Protein AF-0000000087188306 (afdb_homodimer)

Solvent-accessible surface area (backbone atoms only — not comparable to full-atom values): 11830 Å² total; per-residue (Å²): 120,70,31,56,38,73,50,72,49,72,50,59,64,57,55,52,34,36,50,54,12,38,49,54,10,38,46,55,30,21,47,50,43,40,54,51,16,48,63,15,36,63,74,83,86,44,62,62,46,69,44,52,42,58,45,66,42,72,92,74,38,31,23,24,34,35,27,63,39,63,51,37,31,59,55,34,66,42,78,81,65,86,63,62,91,75,26,40,48,39,23,57,62,49,39,48,63,75,37,43,67,58,37,52,48,42,22,39,50,32,23,46,55,44,62,106,119,73,30,55,38,72,48,72,50,71,49,59,65,59,54,52,35,37,50,56,12,38,50,53,9,38,46,53,29,21,47,51,44,41,54,51,16,46,61,16,36,62,73,81,87,44,62,60,45,68,44,51,44,58,46,68,42,69,92,76,37,32,25,25,35,36,27,60,40,62,52,36,30,58,55,33,64,41,80,81,64,87,62,63,92,74,26,40,48,38,23,58,60,48,40,50,63,74,37,44,67,58,36,51,49,42,22,41,51,31,23,47,51,46,66,105

pLDDT: mean 95.34, std 6.3, range [51.81, 98.88]

Organism: Streptomyces mobaraensis (NCBI:txid35621)

Structure (mmCIF, N/CA/C/O backbone):
data_AF-0000000087188306-model_v1
#
loop_
_entity.id
_entity.type
_entity.pdbx_description
1 polymer 'Uncharacterized protein'
#
loop_
_atom_site.group_PDB
_atom_site.id
_atom_site.type_symbol
_atom_site.label_atom_id
_atom_site.label_alt_id
_atom_site.label_comp_id
_atom_site.label_asym_id
_atom_site.label_entity_id
_atom_site.label_seq_id
_atom_site.pdbx_PDB_ins_code
_atom_site.Cartn_x
_atom_site.Cartn_y
_atom_site.Cartn_z
_atom_site.occupancy
_atom_site.B_iso_or_equiv
_atom_site.auth_seq_id
_atom_site.auth_comp_id
_atom_site.auth_asym_id
_atom_site.auth_atom_id
_atom_site.pdbx_PDB_model_num
ATOM 1 N N . MET A 1 1 ? 17.312 -33.406 -16.828 1 52.44 1 MET A N 1
ATOM 2 C CA . MET A 1 1 ? 17.031 -32 -16.484 1 52.44 1 MET A CA 1
ATOM 3 C C . MET A 1 1 ? 16 -31.906 -15.375 1 52.44 1 MET A C 1
ATOM 5 O O . MET A 1 1 ? 15.023 -32.656 -15.359 1 52.44 1 MET A O 1
ATOM 9 N N . THR A 1 2 ? 16.375 -31.391 -14.211 1 62.06 2 THR A N 1
ATOM 10 C CA . THR A 1 2 ? 15.453 -31.422 -13.078 1 62.06 2 THR A CA 1
ATOM 11 C C . THR A 1 2 ? 14.141 -30.75 -13.445 1 62.06 2 THR A C 1
ATOM 13 O O . THR A 1 2 ? 14.125 -29.703 -14.117 1 62.06 2 THR A O 1
ATOM 16 N N . GLN A 1 3 ? 13.109 -31.578 -13.75 1 76.75 3 GLN A N 1
ATOM 17 C CA . GLN A 1 3 ? 11.773 -31.062 -14.031 1 76.75 3 GLN A CA 1
ATOM 18 C C . GLN A 1 3 ? 11.117 -30.547 -12.758 1 76.75 3 GLN A C 1
ATOM 20 O O . GLN A 1 3 ? 10.883 -31.297 -11.812 1 76.75 3 GLN A O 1
ATOM 25 N N . ARG A 1 4 ? 11.141 -29.188 -12.5 1 83.38 4 ARG A N 1
ATOM 26 C CA . ARG A 1 4 ? 10.578 -28.562 -11.312 1 83.38 4 ARG A CA 1
ATOM 27 C C . ARG A 1 4 ? 9.148 -28.094 -11.57 1 83.38 4 ARG A C 1
ATOM 29 O O . ARG A 1 4 ? 8.797 -27.734 -12.695 1 83.38 4 ARG A O 1
ATOM 36 N N . THR A 1 5 ? 8.344 -28.25 -10.602 1 93.19 5 THR A N 1
ATOM 37 C CA . THR A 1 5 ? 7.039 -27.594 -10.531 1 93.19 5 THR A CA 1
ATOM 38 C C . THR A 1 5 ? 7.086 -26.391 -9.594 1 93.19 5 THR A C 1
ATOM 40 O O . THR A 1 5 ? 7.633 -26.484 -8.492 1 93.19 5 THR A O 1
ATOM 43 N N . GLN A 1 6 ? 6.668 -25.266 -10.156 1 94.62 6 GLN A N 1
ATOM 44 C CA . GLN A 1 6 ? 6.742 -24.047 -9.352 1 94.62 6 GLN A CA 1
ATOM 45 C C . GLN A 1 6 ? 5.551 -23.125 -9.625 1 94.62 6 GLN A C 1
ATOM 47 O O . GLN A 1 6 ? 4.988 -23.141 -10.719 1 94.62 6 GLN A O 1
ATOM 52 N N . LEU A 1 7 ? 5.137 -22.391 -8.609 1 95.19 7 LEU A N 1
ATOM 53 C CA . LEU A 1 7 ? 4.141 -21.328 -8.664 1 95.19 7 LEU A CA 1
ATOM 54 C C . LEU A 1 7 ? 4.637 -20.078 -7.941 1 95.19 7 LEU A C 1
ATOM 56 O O . LEU A 1 7 ? 5.234 -20.172 -6.867 1 95.19 7 LEU A O 1
ATOM 60 N N . THR A 1 8 ? 4.414 -19.016 -8.656 1 95.5 8 THR A N 1
ATOM 61 C CA . THR A 1 8 ? 4.773 -17.734 -8.062 1 95.5 8 THR A CA 1
ATOM 62 C C . THR A 1 8 ? 3.584 -16.781 -8.07 1 95.5 8 THR A C 1
ATOM 64 O O . THR A 1 8 ? 2.674 -16.922 -8.883 1 95.5 8 THR A O 1
ATOM 67 N N . TRP A 1 9 ? 3.555 -15.953 -7.152 1 93.62 9 TRP A N 1
ATOM 68 C CA . TRP A 1 9 ? 2.58 -14.867 -7.152 1 93.62 9 TRP A CA 1
ATOM 69 C C . TRP A 1 9 ? 3.25 -13.531 -6.844 1 93.62 9 TRP A C 1
ATOM 71 O O . TRP A 1 9 ? 4.25 -13.484 -6.125 1 93.62 9 TRP A O 1
ATOM 81 N N . ASN A 1 10 ? 2.729 -12.547 -7.469 1 94.19 10 ASN A N 1
ATOM 82 C CA . ASN A 1 10 ? 3.195 -11.164 -7.371 1 94.19 10 ASN A CA 1
ATOM 83 C C . ASN A 1 10 ? 2.354 -10.352 -6.395 1 94.19 10 ASN A C 1
ATOM 85 O O . ASN A 1 10 ? 1.123 -10.367 -6.469 1 94.19 10 ASN A O 1
ATOM 89 N N . GLY A 1 11 ? 3.08 -9.672 -5.453 1 94 11 GLY A N 1
ATOM 90 C CA . GLY A 1 11 ? 2.414 -8.906 -4.406 1 94 11 GLY A CA 1
ATOM 91 C C . GLY A 1 11 ? 2.174 -7.461 -4.785 1 94 11 GLY A C 1
ATOM 92 O O . GLY A 1 11 ? 1.742 -6.66 -3.953 1 94 11 GLY A O 1
ATOM 93 N N . ASP A 1 12 ? 2.416 -7.102 -6.031 1 95.12 12 ASP A N 1
ATOM 94 C CA . ASP A 1 12 ? 2.318 -5.707 -6.445 1 95.12 12 ASP A CA 1
ATOM 95 C C . ASP A 1 12 ? 0.884 -5.199 -6.332 1 95.12 12 ASP A C 1
ATOM 97 O O . ASP A 1 12 ? 0.658 -4.004 -6.117 1 95.12 12 ASP A O 1
ATOM 101 N N . ALA A 1 13 ? -0.084 -6.055 -6.43 1 93.25 13 ALA A N 1
ATOM 102 C CA . ALA A 1 13 ? -1.482 -5.652 -6.316 1 93.25 13 ALA A CA 1
ATOM 103 C C . ALA A 1 13 ? -1.773 -5.066 -4.938 1 93.25 13 ALA A C 1
ATOM 105 O O . ALA A 1 13 ? -2.539 -4.109 -4.812 1 93.25 13 ALA A O 1
ATOM 106 N N . VAL A 1 14 ? -1.157 -5.602 -3.965 1 94.12 14 VAL A N 1
ATOM 107 C CA . VAL A 1 14 ? -1.363 -5.117 -2.604 1 94.12 14 VAL A CA 1
ATOM 108 C C . VAL A 1 14 ? -0.771 -3.719 -2.455 1 94.12 14 VAL A C 1
ATOM 110 O O . VAL A 1 14 ? -1.395 -2.834 -1.866 1 94.12 14 VAL A O 1
ATOM 113 N N . LEU A 1 15 ? 0.422 -3.572 -3.057 1 95.06 15 LEU A N 1
ATOM 114 C CA . LEU A 1 15 ? 1.055 -2.26 -2.973 1 95.06 15 LEU A CA 1
ATOM 115 C C . LEU A 1 15 ? 0.236 -1.213 -3.721 1 95.06 15 LEU A C 1
ATOM 117 O O . LEU A 1 15 ? 0.142 -0.063 -3.283 1 95.06 15 LEU A O 1
ATOM 121 N N . HIS A 1 16 ? -0.344 -1.625 -4.801 1 95.75 16 HIS A N 1
ATOM 122 C CA . HIS A 1 16 ? -1.191 -0.71 -5.559 1 95.75 16 HIS A CA 1
ATOM 123 C C . HIS A 1 16 ? -2.396 -0.268 -4.734 1 95.75 16 HIS A C 1
ATOM 125 O O . HIS A 1 16 ? -2.693 0.927 -4.656 1 95.75 16 HIS A O 1
ATOM 131 N N . SER A 1 17 ? -3.033 -1.175 -4.094 1 95.75 17 SER A N 1
ATOM 132 C CA . SER A 1 17 ? -4.195 -0.877 -3.262 1 95.75 17 SER A CA 1
ATOM 133 C C . SER A 1 17 ? -3.818 0.027 -2.092 1 95.75 17 SER A C 1
ATOM 135 O O . SER A 1 17 ? -4.535 0.983 -1.784 1 95.75 17 SER A O 1
ATOM 137 N N . THR A 1 18 ? -2.703 -0.274 -1.526 1 97.06 18 THR A N 1
ATOM 138 C CA . THR A 1 18 ? -2.299 0.523 -0.374 1 97.06 18 THR A CA 1
ATOM 139 C C . THR A 1 18 ? -1.941 1.945 -0.799 1 97.06 18 THR A C 1
ATOM 141 O O . THR A 1 18 ? -2.191 2.9 -0.061 1 97.06 18 THR A O 1
ATOM 144 N N . ARG A 1 19 ? -1.369 2.068 -1.997 1 97.62 19 ARG A N 1
ATOM 145 C CA . ARG A 1 19 ? -1.058 3.402 -2.502 1 97.62 19 ARG A CA 1
ATOM 146 C C . ARG A 1 19 ? -2.328 4.219 -2.711 1 97.62 19 ARG A C 1
ATOM 148 O O . ARG A 1 19 ? -2.377 5.398 -2.357 1 97.62 19 ARG A O 1
ATOM 155 N N . GLU A 1 20 ? -3.363 3.594 -3.223 1 97.75 20 GLU A N 1
ATOM 156 C CA . GLU A 1 20 ? -4.648 4.27 -3.385 1 97.75 20 GLU A CA 1
ATOM 157 C C . GLU A 1 20 ? -5.215 4.707 -2.037 1 97.75 20 GLU A C 1
ATOM 159 O O . GLU A 1 20 ? -5.734 5.816 -1.90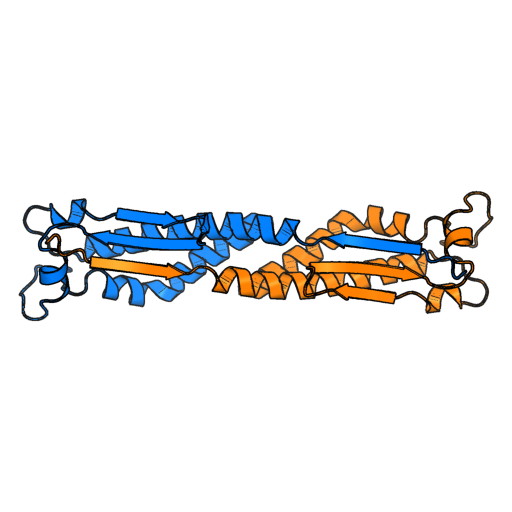9 1 97.75 20 GLU A O 1
ATOM 164 N N . GLY A 1 21 ? -5.082 3.869 -1.082 1 98.12 21 GLY A N 1
ATOM 165 C CA . GLY A 1 21 ? -5.504 4.215 0.266 1 98.12 21 GLY A CA 1
ATOM 166 C C . GLY A 1 21 ? -4.711 5.363 0.864 1 98.12 21 GLY A C 1
ATOM 167 O O . GLY A 1 21 ? -5.277 6.246 1.511 1 98.12 21 GLY A O 1
ATOM 168 N N . ALA A 1 22 ? -3.41 5.312 0.622 1 98.5 22 ALA A N 1
ATOM 169 C CA . ALA A 1 22 ? -2.539 6.363 1.14 1 98.5 22 ALA A CA 1
ATOM 170 C C . ALA A 1 22 ? -2.896 7.719 0.534 1 98.5 22 ALA A C 1
ATOM 172 O O . ALA A 1 22 ? -2.936 8.727 1.239 1 98.5 22 ALA A O 1
ATOM 173 N N . VAL A 1 23 ? -3.184 7.707 -0.755 1 98.69 23 VAL A N 1
ATOM 174 C CA . VAL A 1 23 ? -3.549 8.945 -1.433 1 98.69 23 VAL A CA 1
ATOM 175 C C . VAL A 1 23 ? -4.84 9.5 -0.837 1 98.69 23 VAL A C 1
ATOM 177 O O . VAL A 1 23 ? -4.934 10.695 -0.544 1 98.69 23 VAL A O 1
ATOM 180 N N . ARG A 1 24 ? -5.84 8.695 -0.618 1 98.56 24 ARG A N 1
ATOM 181 C CA . ARG A 1 24 ? -7.09 9.117 0.01 1 98.56 24 ARG A CA 1
ATOM 182 C C . ARG A 1 24 ? -6.844 9.641 1.421 1 98.56 24 ARG A C 1
ATOM 184 O O . ARG A 1 24 ? -7.402 10.664 1.814 1 98.56 24 ARG A O 1
ATOM 191 N N . GLY A 1 25 ? -6.016 8.922 2.123 1 98.62 25 GLY A N 1
ATOM 192 C CA . GLY A 1 25 ? -5.664 9.344 3.471 1 98.62 25 GLY A CA 1
ATOM 193 C C . GLY A 1 25 ? -4.965 10.688 3.516 1 98.62 25 GLY A C 1
ATOM 194 O O . GLY A 1 25 ? -5.262 11.516 4.375 1 98.62 25 GLY A O 1
ATOM 195 N N . LEU A 1 26 ? -4.078 10.867 2.582 1 98.75 26 LEU A N 1
ATOM 196 C CA . LEU A 1 26 ? -3.363 12.133 2.496 1 98.75 26 LEU A CA 1
ATOM 197 C C . LEU A 1 26 ? -4.328 13.289 2.229 1 98.75 26 LEU A C 1
ATOM 199 O O . LEU A 1 26 ? -4.199 14.359 2.816 1 98.75 26 LEU A O 1
ATOM 203 N N . ARG A 1 27 ? -5.309 13.055 1.436 1 98.75 27 ARG A N 1
ATOM 204 C CA . ARG A 1 27 ? -6.301 14.086 1.139 1 98.75 27 ARG A CA 1
ATOM 205 C C . ARG A 1 27 ? -7.109 14.438 2.383 1 98.75 27 ARG A C 1
ATOM 207 O O . ARG A 1 27 ? -7.262 15.617 2.715 1 98.75 27 ARG A O 1
ATOM 214 N N . LEU A 1 28 ? -7.566 13.453 3.031 1 98.81 28 LEU A N 1
ATOM 215 C CA . LEU A 1 28 ? -8.367 13.672 4.234 1 98.81 28 LEU A CA 1
ATOM 216 C C . LEU A 1 28 ? -7.531 14.328 5.328 1 98.81 28 LEU A C 1
ATOM 218 O O . LEU A 1 28 ? -8.023 15.211 6.043 1 98.81 28 LEU A O 1
ATOM 222 N N . ALA A 1 29 ? -6.328 13.922 5.441 1 98.75 29 ALA A N 1
ATOM 223 C CA . ALA A 1 29 ? -5.43 14.484 6.449 1 98.75 29 ALA A CA 1
ATOM 224 C C . ALA A 1 29 ? -5.129 15.953 6.164 1 98.75 29 ALA A C 1
ATOM 226 O O . ALA A 1 29 ? -5.148 16.781 7.074 1 98.75 29 ALA A O 1
ATOM 227 N N . ALA A 1 30 ? -4.859 16.25 4.906 1 98.75 30 ALA A N 1
ATOM 228 C CA . ALA A 1 30 ? -4.605 17.641 4.535 1 98.75 30 ALA A CA 1
ATOM 229 C C . ALA A 1 30 ? -5.824 18.5 4.812 1 98.75 30 ALA A C 1
ATOM 231 O O . ALA A 1 30 ? -5.691 19.625 5.301 1 98.75 30 ALA A O 1
ATOM 232 N N . GLU A 1 31 ? -7.02 18 4.52 1 98.88 31 GLU A N 1
ATOM 233 C CA . GLU A 1 31 ? -8.25 18.734 4.801 1 98.88 31 GLU A CA 1
ATOM 234 C C . GLU A 1 31 ? -8.438 18.953 6.301 1 98.88 31 GLU A C 1
ATOM 236 O O . GLU A 1 31 ? -8.883 20.016 6.734 1 98.88 31 GLU A O 1
ATOM 241 N N . HIS A 1 32 ? -8.117 17.984 7.082 1 98.88 32 HIS A N 1
ATOM 242 C CA . HIS A 1 32 ? -8.203 18.078 8.539 1 98.88 32 HIS A CA 1
ATOM 243 C C . HIS A 1 32 ? -7.281 19.172 9.07 1 98.88 32 HIS A C 1
ATOM 245 O O . HIS A 1 32 ? -7.711 20.031 9.844 1 98.88 32 HIS A O 1
ATOM 251 N N . VAL A 1 33 ? -6.008 19.172 8.586 1 98.75 33 VAL A N 1
ATOM 252 C CA . VAL A 1 33 ? -5.039 20.172 9.039 1 98.75 33 VAL A CA 1
ATOM 253 C C . VAL A 1 33 ? -5.469 21.562 8.57 1 98.75 33 VAL A C 1
ATOM 255 O O . VAL A 1 33 ? -5.34 22.531 9.312 1 98.75 33 VAL A O 1
ATOM 258 N N . LEU A 1 34 ? -5.98 21.656 7.359 1 98.81 34 LEU A N 1
ATOM 259 C CA . LEU A 1 34 ? -6.477 22.938 6.863 1 98.81 34 LEU A CA 1
ATOM 260 C C . LEU A 1 34 ? -7.582 23.469 7.766 1 98.81 34 LEU A C 1
ATOM 262 O O . LEU A 1 34 ? -7.582 24.656 8.109 1 98.81 34 LEU A O 1
ATOM 266 N N . GLU A 1 35 ? -8.539 22.641 8.148 1 98.69 35 GLU A N 1
ATOM 267 C CA . GLU A 1 35 ? -9.633 23.047 9.016 1 98.69 35 GLU A CA 1
ATOM 268 C C . GLU A 1 35 ? -9.117 23.547 10.367 1 98.69 35 GLU A C 1
ATOM 270 O O . GLU A 1 35 ? -9.555 24.594 10.859 1 98.69 35 GLU A O 1
ATOM 275 N N . ARG A 1 36 ? -8.164 22.828 10.938 1 98.38 36 ARG A N 1
ATOM 276 C CA . ARG A 1 36 ? -7.586 23.25 12.211 1 98.38 36 ARG A CA 1
ATOM 277 C C . ARG A 1 36 ? -6.812 24.547 12.062 1 98.38 36 ARG A C 1
ATOM 279 O O . ARG A 1 36 ? -6.824 25.391 12.961 1 98.38 36 ARG A O 1
ATOM 286 N N . SER A 1 37 ? -6.141 24.672 10.945 1 98.31 37 SER A N 1
ATOM 287 C CA . SER A 1 37 ? -5.379 25.875 10.672 1 98.31 37 SER A CA 1
ATOM 288 C C . SER A 1 37 ? -6.305 27.078 10.5 1 98.31 37 SER A C 1
ATOM 290 O O . SER A 1 37 ? -6.039 28.156 11.039 1 98.31 37 SER A O 1
ATOM 292 N N . ARG A 1 38 ? -7.387 26.922 9.797 1 97.75 38 ARG A N 1
ATOM 293 C CA . ARG A 1 38 ? -8.352 27.984 9.562 1 97.75 38 ARG A CA 1
ATOM 294 C C . ARG A 1 38 ? -8.93 28.5 10.883 1 97.75 38 ARG A C 1
ATOM 296 O O . ARG A 1 38 ? -9.219 29.688 11.016 1 97.75 38 ARG A O 1
ATOM 303 N N . ALA A 1 39 ? -9.023 27.609 11.773 1 96.5 39 ALA A N 1
ATOM 304 C CA . ALA A 1 39 ? -9.57 28 13.07 1 96.5 39 ALA A CA 1
ATOM 305 C C . ALA A 1 39 ? -8.586 28.859 13.852 1 96.5 39 ALA A C 1
ATOM 307 O O . ALA A 1 39 ? -8.969 29.547 14.805 1 96.5 39 ALA A O 1
ATOM 308 N N . ARG A 1 40 ? -7.336 28.844 13.453 1 96.69 40 ARG A N 1
ATOM 309 C CA . ARG A 1 40 ? -6.293 29.531 14.211 1 96.69 40 ARG A CA 1
ATOM 310 C C . ARG A 1 40 ? -5.816 30.781 13.492 1 96.69 40 ARG A C 1
ATOM 312 O O . ARG A 1 40 ? -5.188 31.656 14.094 1 96.69 40 ARG A O 1
ATOM 319 N N . VAL A 1 41 ? -6.09 30.875 12.188 1 95.94 41 VAL A N 1
ATOM 320 C CA . VAL A 1 41 ? -5.602 32 11.383 1 95.94 41 VAL A CA 1
ATOM 321 C C . VAL A 1 41 ? -6.164 33.312 11.93 1 95.94 41 VAL A C 1
ATOM 323 O O . VAL A 1 41 ? -7.359 33.406 12.219 1 95.94 41 VAL A O 1
ATOM 326 N N . PRO A 1 42 ? -5.285 34.281 12.078 1 94 42 PRO A N 1
ATOM 327 C CA . PRO A 1 42 ? -5.809 35.594 12.461 1 94 42 PRO A CA 1
ATOM 328 C C . PRO A 1 42 ? -6.883 36.094 11.492 1 94 42 PRO A C 1
ATOM 330 O O . PRO A 1 42 ? -6.777 35.875 10.281 1 94 42 PRO A O 1
ATOM 333 N N . ILE A 1 43 ? -7.988 36.625 12.18 1 86.88 43 ILE A N 1
ATOM 334 C CA . ILE A 1 43 ? -9.102 37.062 11.344 1 86.88 43 ILE A CA 1
ATOM 335 C C . ILE A 1 43 ? -9.219 38.562 11.375 1 86.88 43 ILE A C 1
ATOM 337 O O . ILE A 1 43 ? -9.234 39.188 12.445 1 86.88 43 ILE A O 1
ATOM 341 N N . GLU A 1 44 ? -9.055 39.188 10.273 1 84.75 44 GLU A N 1
ATOM 342 C CA . GLU A 1 44 ? -9.516 40.562 10.102 1 84.75 44 GLU A CA 1
ATOM 343 C C . GLU A 1 44 ? -10.703 40.625 9.141 1 84.75 44 GLU A C 1
ATOM 345 O O . GLU A 1 44 ? -11.859 40.562 9.57 1 84.75 44 GL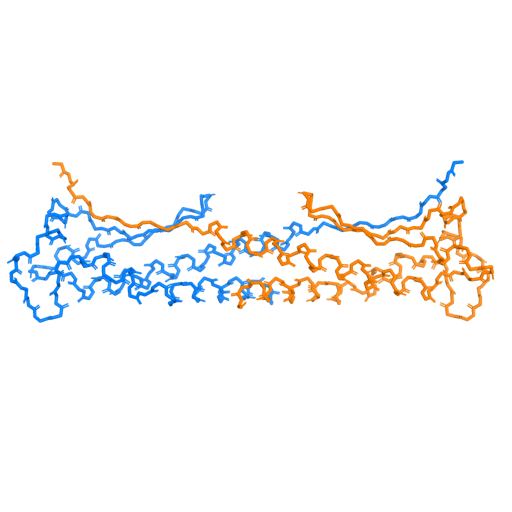U A O 1
ATOM 350 N N . GLU A 1 45 ? -10.453 40.531 7.922 1 89.25 45 GLU A N 1
ATOM 351 C CA . GLU A 1 45 ? -11.516 40.531 6.918 1 89.25 45 GLU A CA 1
ATOM 352 C C . GLU A 1 45 ? -11.797 39.094 6.422 1 89.25 45 GLU A C 1
ATOM 354 O O . GLU A 1 45 ? -12.688 38.906 5.594 1 89.25 45 GLU A O 1
ATOM 359 N N . GLY A 1 46 ? -11.188 38.188 6.855 1 93.5 46 GLY A N 1
ATOM 360 C CA . GLY A 1 46 ? -11.414 36.781 6.496 1 93.5 46 GLY A CA 1
ATOM 361 C C . GLY A 1 46 ? -10.672 36.344 5.246 1 93.5 46 GLY A C 1
ATOM 362 O O . GLY A 1 46 ? -10.727 35.188 4.848 1 93.5 46 GLY A O 1
ATOM 363 N N . THR A 1 47 ? -9.953 37.281 4.609 1 95.12 47 THR A N 1
ATOM 364 C CA . THR A 1 47 ? -9.266 37 3.35 1 95.12 47 THR A CA 1
ATOM 365 C C . THR A 1 47 ? -8.219 35.906 3.523 1 95.12 47 THR A C 1
ATOM 367 O O . THR A 1 47 ? -8.148 35 2.721 1 95.12 47 THR A O 1
ATOM 370 N N . LEU A 1 48 ? -7.352 36 4.539 1 95.69 48 LEU A N 1
ATOM 371 C CA . LEU A 1 48 ? -6.328 35 4.797 1 95.69 48 LEU A CA 1
ATOM 372 C C . LEU A 1 48 ? -6.957 33.625 5.059 1 95.69 48 LEU A C 1
ATOM 374 O O . LEU A 1 48 ? -6.52 32.625 4.5 1 95.69 48 LEU A O 1
ATOM 378 N N . GLU A 1 49 ? -8.008 33.562 5.863 1 96.44 49 GLU A N 1
ATOM 379 C CA . GLU A 1 49 ? -8.711 32.312 6.16 1 96.44 49 GLU A CA 1
ATOM 380 C C . GLU A 1 49 ? -9.211 31.656 4.887 1 96.44 49 GLU A C 1
ATOM 382 O O . GLU A 1 49 ? -9.047 30.438 4.703 1 96.44 49 GLU A O 1
ATOM 387 N N . ARG A 1 50 ? -9.812 32.438 4.043 1 97.06 50 ARG A N 1
ATOM 388 C CA . ARG A 1 50 ? -10.414 31.906 2.814 1 97.06 50 ARG A CA 1
ATOM 389 C C . ARG A 1 50 ? -9.344 31.484 1.817 1 97.06 50 ARG A C 1
ATOM 391 O O . ARG A 1 50 ? -9.633 30.734 0.876 1 97.06 50 ARG A O 1
ATOM 398 N N . SER A 1 51 ? -8.094 31.938 1.94 1 97.12 51 SER A N 1
ATOM 399 C CA . SER A 1 51 ? -7.023 31.656 0.985 1 97.12 51 SER A CA 1
ATOM 400 C C . SER A 1 51 ? -6.438 30.266 1.201 1 97.12 51 SER A C 1
ATOM 402 O O . SER A 1 51 ? -5.664 29.766 0.373 1 97.12 51 SER A O 1
ATOM 404 N N . GLY A 1 52 ? -6.789 29.609 2.342 1 98.19 52 GLY A N 1
ATOM 405 C CA . GLY A 1 52 ? -6.242 28.297 2.645 1 98.19 52 GLY A CA 1
ATOM 406 C C . GLY A 1 52 ? -6.602 27.25 1.607 1 98.19 52 GLY A C 1
ATOM 407 O O . GLY A 1 52 ? -7.738 27.203 1.132 1 98.19 52 GLY A O 1
ATOM 408 N N . VAL A 1 53 ? -5.59 26.359 1.282 1 98.62 53 VAL A N 1
ATOM 409 C CA . VAL A 1 53 ? -5.801 25.297 0.301 1 98.62 53 VAL A CA 1
ATOM 410 C C . VAL A 1 53 ? -5.117 24.016 0.77 1 98.62 53 VAL A C 1
ATOM 412 O O . VAL A 1 53 ? -3.969 24.031 1.214 1 98.62 53 VAL A O 1
ATOM 415 N N . ALA A 1 54 ? -5.875 22.969 0.776 1 98.75 54 ALA A N 1
ATOM 416 C CA . ALA A 1 54 ? -5.305 21.625 0.868 1 98.75 54 ALA A CA 1
ATOM 417 C C . ALA A 1 54 ? -5.047 21.047 -0.519 1 98.75 54 ALA A C 1
ATOM 419 O O . ALA A 1 54 ? -5.863 21.203 -1.43 1 98.75 54 ALA A O 1
ATOM 420 N N . SER A 1 55 ? -3.859 20.359 -0.665 1 98.56 55 SER A N 1
ATOM 421 C CA . SER A 1 55 ? -3.527 19.766 -1.955 1 98.56 55 SER A CA 1
ATOM 422 C C . SER A 1 55 ? -2.834 18.422 -1.78 1 98.56 55 SER A C 1
ATOM 424 O O . SER A 1 55 ? -2.271 18.141 -0.721 1 98.56 55 SER A O 1
ATOM 426 N N . VAL A 1 56 ? -2.93 17.609 -2.836 1 98.62 56 VAL A N 1
ATOM 427 C CA . VAL A 1 56 ? -2.236 16.328 -2.891 1 98.62 56 VAL A CA 1
ATOM 428 C C . VAL A 1 56 ? -1.577 16.141 -4.258 1 98.62 56 VAL A C 1
ATOM 430 O O . VAL A 1 56 ? -2.195 16.422 -5.289 1 98.62 56 VAL A O 1
ATOM 433 N N . ASP A 1 57 ? -0.358 15.867 -4.246 1 98.56 57 ASP A N 1
ATOM 434 C CA . ASP A 1 57 ? 0.349 15.344 -5.41 1 98.56 57 ASP A CA 1
ATOM 435 C C . ASP A 1 57 ? 0.423 13.82 -5.375 1 98.56 57 ASP A C 1
ATOM 437 O O . ASP A 1 57 ? 1.291 13.25 -4.707 1 98.56 57 ASP A O 1
ATOM 441 N N . GLU A 1 58 ? -0.429 13.164 -6.121 1 97.88 58 GLU A N 1
ATOM 442 C CA . GLU A 1 58 ? -0.564 11.711 -6.062 1 97.88 58 GLU A CA 1
ATOM 443 C C . GLU A 1 58 ? 0.709 11.023 -6.543 1 97.88 58 GLU A C 1
ATOM 445 O O . GLU A 1 58 ? 1.131 10.016 -5.965 1 97.88 58 GLU A O 1
ATOM 450 N N . ALA A 1 59 ? 1.305 11.57 -7.621 1 97 59 ALA A N 1
ATOM 451 C CA . ALA A 1 59 ? 2.504 10.961 -8.188 1 97 59 ALA A CA 1
ATOM 452 C C . ALA A 1 59 ? 3.652 10.969 -7.18 1 97 59 ALA A C 1
ATOM 454 O O . ALA A 1 59 ? 4.367 9.977 -7.027 1 97 59 ALA A O 1
ATOM 455 N N . ALA A 1 60 ? 3.736 11.992 -6.43 1 97.38 60 ALA A N 1
ATOM 456 C CA . ALA A 1 60 ? 4.824 12.148 -5.473 1 97.38 60 ALA A CA 1
ATOM 457 C C . ALA A 1 60 ? 4.418 11.656 -4.09 1 97.38 60 ALA A C 1
ATOM 459 O O . ALA A 1 60 ? 5.23 11.641 -3.162 1 97.38 60 ALA A O 1
ATOM 460 N N . LEU A 1 61 ? 3.18 11.32 -3.887 1 97.56 61 LEU A N 1
ATOM 461 C CA . LEU A 1 61 ? 2.623 10.898 -2.607 1 97.56 61 LEU A CA 1
ATOM 462 C C . LEU A 1 61 ? 2.898 11.938 -1.526 1 97.56 61 LEU A C 1
ATOM 464 O O . LEU A 1 61 ? 3.414 11.609 -0.456 1 97.56 61 LEU A O 1
ATOM 468 N N . THR A 1 62 ? 2.576 13.117 -1.81 1 98.31 62 THR A N 1
ATOM 469 C CA . THR A 1 62 ? 2.764 14.25 -0.909 1 98.31 62 THR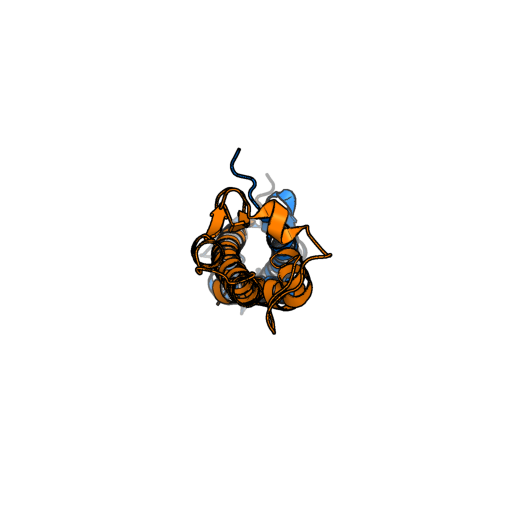 A CA 1
ATOM 470 C C . THR A 1 62 ? 1.479 15.062 -0.79 1 98.31 62 THR A C 1
ATOM 472 O O . THR A 1 62 ? 0.747 15.227 -1.768 1 98.31 62 THR A O 1
ATOM 475 N N . ALA A 1 63 ? 1.219 15.516 0.402 1 98.56 63 ALA A N 1
ATOM 476 C CA . ALA A 1 63 ? 0.123 16.438 0.657 1 98.56 63 ALA A CA 1
ATOM 477 C C . ALA A 1 63 ? 0.633 17.719 1.313 1 98.56 63 ALA A C 1
ATOM 479 O O . ALA A 1 63 ? 1.747 17.766 1.842 1 98.56 63 ALA A O 1
ATOM 480 N N . GLY A 1 64 ? -0.203 18.703 1.188 1 98 64 GLY A N 1
ATOM 481 C CA . GLY A 1 64 ? 0.19 19.953 1.821 1 98 64 GLY A CA 1
ATOM 482 C C . GLY A 1 64 ? -0.979 20.875 2.078 1 98 64 GLY A C 1
ATOM 483 O O . GLY A 1 64 ? -2.084 20.641 1.584 1 98 64 GLY A O 1
ATOM 484 N N . VAL A 1 65 ? -0.755 21.875 2.918 1 98.69 65 VAL A N 1
ATOM 485 C CA . VAL A 1 65 ? -1.637 23 3.193 1 98.69 65 VAL A CA 1
ATOM 486 C C . VAL A 1 65 ? -0.885 24.312 2.965 1 98.69 65 VAL A C 1
ATOM 488 O O . VAL A 1 65 ? 0.281 24.438 3.344 1 98.69 65 VAL A O 1
ATOM 491 N N . SER A 1 66 ? -1.607 25.266 2.305 1 98.38 66 SER A N 1
ATOM 492 C CA . SER A 1 66 ? -0.964 26.562 2.055 1 98.38 66 SER A CA 1
ATOM 493 C C . SER A 1 66 ? -1.946 27.703 2.227 1 98.38 66 SER A C 1
ATOM 495 O O . SER A 1 66 ? -3.16 27.516 2.133 1 98.38 66 SER A O 1
ATOM 497 N N . PHE A 1 67 ? -1.428 28.828 2.578 1 97.69 67 PHE A N 1
ATOM 498 C CA . PHE A 1 67 ? -2.068 30.141 2.543 1 97.69 67 PHE A CA 1
ATOM 499 C C . PHE A 1 67 ? -1.296 31.094 1.643 1 97.69 67 PHE A C 1
ATOM 501 O O . PHE A 1 67 ? -0.093 31.297 1.826 1 97.69 67 PHE A O 1
ATOM 508 N N . ASP A 1 68 ? -2.023 31.703 0.765 1 94.12 68 ASP A N 1
ATOM 509 C CA . ASP A 1 68 ? -1.248 32.312 -0.319 1 94.12 68 ASP A CA 1
ATOM 510 C C . ASP A 1 68 ? -1.535 33.812 -0.443 1 94.12 68 ASP A C 1
ATOM 512 O O . ASP A 1 68 ? -1.354 34.375 -1.513 1 94.12 68 ASP A O 1
ATOM 516 N N . THR A 1 69 ? -1.966 34.469 0.581 1 95.12 69 THR A N 1
ATOM 517 C CA . THR A 1 69 ? -2.033 35.906 0.549 1 95.12 69 THR A CA 1
ATOM 518 C C . THR A 1 69 ? -0.639 36.531 0.661 1 95.12 69 THR A C 1
ATOM 520 O O . THR A 1 69 ? 0.28 35.906 1.185 1 95.12 69 THR A O 1
ATOM 523 N N . PRO A 1 70 ? -0.416 37.781 0.192 1 94.44 70 PRO A N 1
ATOM 524 C CA . PRO A 1 70 ? 0.919 38.375 0.208 1 94.44 70 PRO A CA 1
ATOM 525 C C . PRO A 1 70 ? 1.459 38.594 1.623 1 94.44 70 PRO A C 1
ATOM 527 O O . PRO A 1 70 ? 2.666 38.75 1.808 1 94.44 70 PRO A O 1
ATOM 530 N N . TYR A 1 71 ? 0.602 38.5 2.596 1 93.75 71 TYR A N 1
ATOM 531 C CA . TYR A 1 71 ? 1.072 38.75 3.949 1 93.75 71 TYR A CA 1
ATOM 532 C C . TYR A 1 71 ? 0.993 37.5 4.812 1 93.75 71 TYR A C 1
ATOM 534 O O . TYR A 1 71 ? 1.238 37.562 6.02 1 93.75 71 TYR A O 1
ATOM 542 N N . ALA A 1 72 ? 0.637 36.469 4.23 1 96.56 72 ALA A N 1
ATOM 543 C CA . ALA A 1 72 ? 0.427 35.219 4.969 1 96.56 72 ALA A CA 1
ATOM 544 C C . ALA A 1 72 ? 1.653 34.875 5.809 1 96.56 72 ALA A C 1
ATOM 546 O O . ALA A 1 72 ? 1.534 34.562 6.996 1 96.56 72 ALA A O 1
ATOM 547 N N . ARG A 1 73 ? 2.797 34.844 5.215 1 96.56 73 ARG A N 1
ATOM 548 C CA . ARG A 1 73 ? 4.016 34.469 5.922 1 96.56 73 ARG A CA 1
ATOM 549 C C . ARG A 1 73 ? 4.301 35.438 7.07 1 96.56 73 ARG A C 1
ATOM 551 O O . ARG A 1 73 ? 4.66 35 8.172 1 96.56 73 ARG A O 1
ATOM 558 N N . ARG A 1 74 ? 4.176 36.719 6.805 1 95.25 74 ARG A N 1
ATOM 559 C CA . ARG A 1 74 ? 4.445 37.719 7.844 1 95.25 74 ARG A CA 1
ATOM 560 C C . ARG A 1 74 ? 3.549 37.5 9.055 1 95.25 74 ARG A C 1
ATOM 562 O O . ARG A 1 74 ? 4.027 37.469 10.195 1 95.25 74 ARG A O 1
ATOM 569 N N . VAL A 1 75 ? 2.271 37.312 8.727 1 95.25 75 VAL A N 1
ATOM 570 C CA . VAL A 1 75 ? 1.294 37.125 9.797 1 95.25 75 VAL A CA 1
ATOM 571 C C . VAL A 1 75 ? 1.602 35.812 10.531 1 95.25 75 VAL A C 1
ATOM 573 O O . VAL A 1 75 ? 1.482 35.75 11.758 1 95.25 75 VAL A O 1
ATOM 576 N N . HIS A 1 76 ? 2.076 34.781 9.844 1 97.12 76 HIS A N 1
ATOM 577 C CA . HIS A 1 76 ? 2.408 33.469 10.414 1 97.12 76 HIS A CA 1
ATOM 578 C C . HIS A 1 76 ? 3.625 33.562 11.328 1 97.12 76 HIS A C 1
ATOM 580 O O . HIS A 1 76 ? 3.695 32.875 12.344 1 97.12 76 HIS A O 1
ATOM 586 N N . GLU A 1 77 ? 4.48 34.438 11.07 1 97.06 77 GLU A N 1
ATOM 587 C CA . GLU A 1 77 ? 5.789 34.406 11.719 1 97.06 77 GLU A CA 1
ATOM 588 C C . GLU A 1 77 ? 5.879 35.469 12.82 1 97.06 77 GLU A C 1
ATOM 590 O O . GLU A 1 77 ? 6.793 35.438 13.641 1 97.06 77 GLU A O 1
ATOM 595 N N . ASP A 1 78 ? 4.969 36.469 12.789 1 96.62 78 ASP A N 1
ATOM 596 C CA . ASP A 1 78 ? 5.039 37.531 13.766 1 96.62 78 ASP A CA 1
ATOM 597 C C . ASP A 1 78 ? 4.523 37.094 15.133 1 96.62 78 ASP A C 1
ATOM 599 O O . ASP A 1 78 ? 3.334 37.219 15.422 1 96.62 78 ASP A O 1
ATOM 603 N N . LEU A 1 79 ? 5.371 36.75 16.031 1 97 79 LEU A N 1
ATOM 604 C CA . LEU A 1 79 ? 5.027 36.219 17.344 1 97 79 LEU A CA 1
ATOM 605 C C . LEU A 1 79 ? 4.703 37.344 18.328 1 97 79 LEU A C 1
ATOM 607 O O . LEU A 1 79 ? 4.242 37.062 19.438 1 97 79 LEU A O 1
ATOM 611 N N . THR A 1 80 ? 4.879 38.562 17.922 1 96.75 80 THR A N 1
ATOM 612 C CA . THR A 1 80 ? 4.672 39.688 18.828 1 96.75 80 THR A CA 1
ATOM 613 C C . THR A 1 80 ? 3.293 40.312 18.609 1 96.75 80 THR A C 1
ATOM 615 O O . THR A 1 80 ? 2.867 41.188 19.375 1 96.75 80 THR A O 1
ATOM 618 N N . ALA A 1 81 ? 2.625 39.875 17.625 1 94.44 81 ALA A N 1
ATOM 619 C CA . ALA A 1 81 ? 1.306 40.438 17.312 1 94.44 81 ALA A CA 1
ATOM 620 C C . ALA A 1 81 ? 0.279 40 18.359 1 94.44 81 ALA A C 1
ATOM 622 O O . ALA A 1 81 ? 0.37 38.906 18.938 1 94.44 81 ALA A O 1
ATOM 623 N N . ARG A 1 82 ? -0.603 40.906 18.703 1 93.06 82 ARG A N 1
ATOM 624 C CA . ARG A 1 82 ? -1.76 40.562 19.531 1 93.06 82 ARG A CA 1
ATOM 625 C C . ARG A 1 82 ? -2.891 40 18.672 1 93.06 82 ARG A C 1
ATOM 627 O O . ARG A 1 82 ? -3.191 40.531 17.609 1 93.06 82 ARG A O 1
ATOM 634 N N . HIS A 1 83 ? -3.498 38.906 19.188 1 92.25 83 HIS A N 1
ATOM 635 C CA . HIS A 1 83 ? -4.531 38.219 18.406 1 92.25 83 HIS A CA 1
ATOM 636 C C . HIS A 1 83 ? -5.812 38.062 19.219 1 92.25 83 HIS A C 1
ATOM 638 O O . HIS A 1 83 ? -5.777 38.062 20.453 1 92.25 83 HIS A O 1
ATOM 644 N N . ASP A 1 84 ? -6.883 38.062 18.422 1 91.25 84 ASP A N 1
ATOM 645 C CA . ASP A 1 84 ? -8.156 37.688 19.047 1 91.25 84 ASP A CA 1
ATOM 646 C C . ASP A 1 84 ? -8.094 36.312 19.688 1 91.25 84 ASP A C 1
ATOM 648 O O . ASP A 1 84 ? -7.164 35.531 19.422 1 91.25 84 ASP A O 1
ATOM 652 N N . ALA A 1 85 ? -9.094 36.031 20.484 1 91.31 85 ALA A N 1
ATOM 653 C CA . ALA A 1 85 ? -9.148 34.75 21.156 1 91.31 85 ALA A CA 1
ATOM 654 C C . ALA A 1 85 ? -9.125 33.594 20.156 1 91.31 85 ALA A C 1
ATOM 656 O O . ALA A 1 85 ? -9.844 33.625 19.156 1 91.31 85 ALA A O 1
ATOM 657 N N . GLY A 1 86 ? -8.234 32.562 20.438 1 92.19 86 GLY A N 1
ATOM 658 C CA . GLY A 1 86 ? -8.164 31.375 19.609 1 92.19 86 GLY A CA 1
ATOM 659 C C . GLY A 1 86 ? -7.312 31.562 18.359 1 92.19 86 GLY A C 1
ATOM 660 O O . GLY A 1 86 ? -7 30.594 17.672 1 92.19 86 GLY A O 1
ATOM 661 N N . ARG A 1 87 ? -7.012 32.781 18.031 1 96.31 87 ARG A N 1
ATOM 662 C CA . ARG A 1 87 ? -6.188 33.031 16.859 1 96.31 87 ARG A CA 1
ATOM 663 C C . ARG A 1 87 ? -4.73 33.25 17.25 1 96.31 87 ARG A C 1
ATOM 665 O O . ARG A 1 87 ? -4.449 33.781 18.328 1 96.31 87 ARG A O 1
ATOM 672 N N . THR A 1 88 ? -3.877 32.75 16.359 1 96.5 88 THR A N 1
ATOM 673 C CA . THR A 1 88 ? -2.471 32.781 16.75 1 96.5 88 THR A CA 1
ATOM 674 C C . THR A 1 88 ? -1.572 32.906 15.516 1 96.5 88 THR A C 1
ATOM 676 O O . THR A 1 88 ? -1.984 32.531 14.406 1 96.5 88 THR A O 1
ATOM 679 N N . ALA A 1 89 ? -0.271 33.438 15.812 1 96.81 89 ALA A N 1
ATOM 680 C CA . ALA A 1 89 ? 0.808 33.156 14.875 1 96.81 89 ALA A CA 1
ATOM 681 C C . ALA A 1 89 ? 1.063 31.641 14.789 1 96.81 89 ALA A C 1
ATOM 683 O O . ALA A 1 89 ? 0.506 30.859 15.562 1 96.81 89 ALA A O 1
ATOM 684 N N . LYS A 1 90 ? 1.892 31.219 13.828 1 97.62 90 LYS A N 1
ATOM 685 C CA . LYS A 1 90 ? 2.174 29.797 13.594 1 97.62 90 LYS A CA 1
ATOM 686 C C . LYS A 1 90 ? 0.886 29 13.414 1 97.62 90 LYS A C 1
ATOM 688 O O . LYS A 1 90 ? 0.753 27.891 13.945 1 97.62 90 LYS A O 1
ATOM 693 N N . TYR A 1 91 ? -0.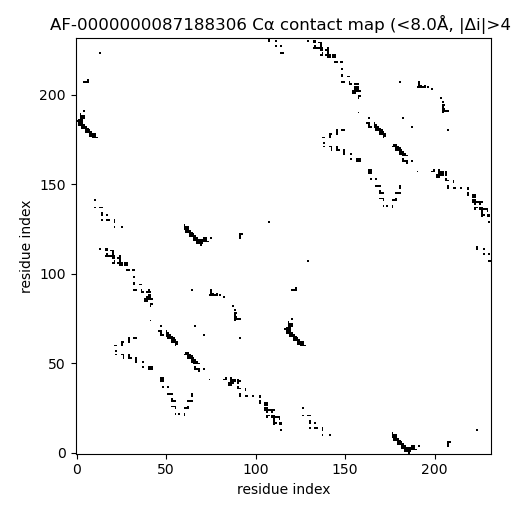037 29.656 12.711 1 98.12 91 TYR A N 1
ATOM 694 C CA . TYR A 1 91 ? -1.376 29.094 12.562 1 98.12 91 TYR A CA 1
ATOM 695 C C . TYR A 1 91 ? -1.354 27.859 11.688 1 98.12 91 TYR A C 1
ATOM 697 O O . TYR A 1 91 ? -2.332 27.109 11.641 1 98.12 91 TYR A O 1
ATOM 705 N N . LEU A 1 92 ? -0.25 27.531 11.008 1 98.19 92 LEU A N 1
ATOM 706 C CA . LEU A 1 92 ? -0.096 26.328 10.203 1 98.19 92 LEU A CA 1
ATOM 707 C C . LEU A 1 92 ? 0.791 25.312 10.906 1 98.19 92 LEU A C 1
ATOM 709 O O . LEU A 1 92 ? 0.397 24.156 11.078 1 98.19 92 LEU A O 1
ATOM 713 N N . GLU A 1 93 ? 1.936 25.719 11.391 1 97.69 93 GLU A N 1
ATOM 714 C CA . GLU A 1 93 ? 2.865 24.828 12.078 1 97.69 93 GLU A CA 1
ATOM 715 C C . GLU A 1 93 ? 2.26 24.281 13.367 1 97.69 93 GLU A C 1
ATOM 717 O O . GLU A 1 93 ? 2.432 23.094 13.688 1 97.69 93 GLU A O 1
ATOM 722 N N . GLY A 1 94 ? 1.623 25.094 14.109 1 97 94 GLY A N 1
ATOM 723 C CA . GLY A 1 94 ? 1.013 24.672 15.359 1 97 94 GLY A CA 1
ATOM 724 C C . GLY A 1 94 ? 0.083 23.484 15.195 1 97 94 GLY A C 1
ATOM 725 O O . GLY A 1 94 ? 0.357 22.391 15.711 1 97 94 GLY A O 1
ATOM 726 N N . PRO A 1 95 ? -0.98 23.75 14.359 1 97.38 95 PRO A N 1
ATOM 727 C CA . PRO A 1 95 ? -1.917 22.641 14.141 1 97.38 95 PRO A CA 1
ATOM 728 C C . PRO A 1 95 ? -1.251 21.422 13.516 1 97.38 95 PRO A C 1
ATOM 730 O O . PRO A 1 95 ? -1.656 20.281 13.781 1 97.38 95 PRO A O 1
ATOM 733 N N . THR A 1 96 ? -0.287 21.594 12.656 1 97 96 THR A N 1
ATOM 734 C CA . THR A 1 96 ? 0.407 20.469 12.047 1 97 96 THR A CA 1
ATOM 735 C C . THR A 1 96 ? 1.081 19.609 13.109 1 97 96 THR A C 1
ATOM 737 O O . THR A 1 96 ? 1.002 18.375 13.055 1 97 96 THR A O 1
ATOM 740 N N . VAL A 1 97 ? 1.728 20.219 14.055 1 97.31 97 VAL A N 1
ATOM 741 C CA . VAL A 1 97 ? 2.402 19.5 15.133 1 97.31 97 VAL A CA 1
ATOM 742 C C . VAL A 1 97 ? 1.369 18.875 16.062 1 97.31 97 VAL A C 1
ATOM 744 O O . VAL A 1 97 ? 1.479 17.703 16.422 1 97.31 97 VAL A O 1
ATOM 747 N N . GLU A 1 98 ? 0.352 19.562 16.422 1 97.88 98 GLU A N 1
ATOM 748 C CA . GLU A 1 98 ? -0.673 19.125 17.375 1 97.88 98 GLU A CA 1
ATOM 749 C C . GLU A 1 98 ? -1.468 17.953 16.812 1 97.88 98 GLU A C 1
ATOM 751 O O . GLU A 1 98 ? -1.901 17.078 17.562 1 97.88 98 GLU A O 1
ATOM 756 N N . GLU A 1 99 ? -1.596 17.953 15.492 1 98 99 GLU A N 1
ATOM 757 C CA . GLU A 1 99 ? -2.467 16.969 14.867 1 98 99 GLU A CA 1
ATOM 758 C C . GLU A 1 99 ? -1.656 15.828 14.258 1 98 99 GLU A C 1
ATOM 760 O O . GLU A 1 99 ? -2.195 15 13.523 1 98 99 GLU A O 1
ATOM 765 N N . ALA A 1 100 ? -0.427 15.711 14.531 1 97.19 100 ALA A N 1
ATOM 766 C CA . ALA A 1 100 ? 0.452 14.742 13.891 1 97.19 100 ALA A CA 1
ATOM 767 C C . ALA A 1 100 ? -0.073 13.32 14.07 1 97.19 100 ALA A C 1
ATOM 769 O O . ALA A 1 100 ? -0.118 12.539 13.117 1 97.19 100 ALA A O 1
ATOM 770 N N . ALA A 1 101 ? -0.501 12.938 15.281 1 97.31 101 ALA A N 1
ATOM 771 C CA . ALA A 1 101 ? -1.009 11.594 15.547 1 97.31 101 ALA A CA 1
ATOM 772 C C . ALA A 1 101 ? -2.32 11.344 14.812 1 97.31 101 ALA A C 1
ATOM 774 O O . ALA A 1 101 ? -2.537 10.258 14.273 1 97.31 101 ALA A O 1
ATOM 775 N N . THR A 1 102 ? -3.178 12.336 14.828 1 98.31 102 THR A N 1
ATOM 776 C CA . THR A 1 102 ? -4.449 12.227 14.117 1 98.31 102 THR A CA 1
ATOM 777 C C . THR A 1 102 ? -4.223 12.047 12.617 1 98.31 102 THR A C 1
ATOM 779 O O . THR A 1 102 ? -4.875 11.219 11.984 1 98.31 102 THR A O 1
ATOM 782 N N . VAL A 1 103 ? -3.27 12.828 12.039 1 97.75 103 VAL A N 1
ATOM 783 C CA . VAL A 1 103 ? -2.922 12.742 10.625 1 97.75 103 VAL A CA 1
ATOM 784 C C . VAL A 1 103 ? -2.445 11.328 10.297 1 97.75 103 VAL A C 1
ATOM 786 O O . VAL A 1 103 ? -2.924 10.719 9.336 1 97.75 103 VAL A O 1
ATOM 789 N N . ALA A 1 104 ? -1.58 10.805 11.102 1 96.56 104 ALA A N 1
ATOM 790 C CA . ALA A 1 104 ? -1.073 9.445 10.898 1 96.56 104 ALA A CA 1
ATOM 791 C C . ALA A 1 104 ? -2.205 8.422 10.945 1 96.56 104 ALA A C 1
ATOM 793 O O . ALA A 1 104 ? -2.258 7.508 10.117 1 96.56 104 ALA A O 1
ATOM 794 N N . GLU A 1 105 ? -3.084 8.602 11.867 1 97.75 105 GLU A N 1
ATOM 795 C CA . GLU A 1 105 ? -4.199 7.672 12.031 1 97.75 105 GLU A CA 1
ATOM 796 C C . GLU A 1 105 ? -5.152 7.742 10.844 1 97.75 105 GLU A C 1
ATOM 798 O O . GLU A 1 105 ? -5.676 6.719 10.398 1 97.75 105 GLU A O 1
ATOM 803 N N . ILE A 1 106 ? -5.391 8.906 10.367 1 98.38 106 ILE A N 1
ATOM 804 C CA . ILE A 1 106 ? -6.27 9.078 9.211 1 98.38 106 ILE A CA 1
ATOM 805 C C . ILE A 1 106 ? -5.703 8.32 8.016 1 98.38 106 ILE A C 1
ATOM 807 O O . ILE A 1 106 ? -6.422 7.57 7.348 1 98.38 106 ILE A O 1
ATOM 811 N N . ILE A 1 107 ? -4.426 8.492 7.77 1 98 107 ILE A N 1
ATOM 812 C CA . ILE A 1 107 ? -3.785 7.859 6.625 1 98 107 ILE A CA 1
ATOM 813 C C . ILE A 1 107 ? -3.803 6.344 6.801 1 98 107 ILE A C 1
ATOM 815 O O . ILE A 1 107 ? -4.199 5.613 5.891 1 98 107 ILE A O 1
ATOM 819 N N . ALA A 1 108 ? -3.412 5.902 8 1 97.25 108 ALA A N 1
ATOM 820 C CA . ALA A 1 108 ? -3.395 4.469 8.281 1 97.25 108 ALA A CA 1
ATOM 821 C C . ALA A 1 108 ? -4.777 3.855 8.086 1 97.25 108 ALA A C 1
ATOM 823 O O . ALA A 1 108 ? -4.902 2.764 7.523 1 97.25 108 ALA A O 1
ATOM 824 N N . ALA A 1 109 ? -5.797 4.516 8.555 1 97.75 109 ALA A N 1
ATOM 825 C CA . ALA A 1 109 ? -7.164 4.008 8.445 1 97.75 109 ALA A CA 1
ATOM 826 C C . ALA A 1 109 ? -7.578 3.844 6.988 1 97.75 109 ALA A C 1
ATOM 828 O O . ALA A 1 109 ? -8.219 2.855 6.625 1 97.75 109 ALA A O 1
ATOM 829 N N . GLN A 1 110 ? -7.219 4.805 6.199 1 98.31 110 GLN A N 1
ATOM 830 C CA . GLN A 1 110 ? -7.59 4.73 4.789 1 98.31 110 GLN A CA 1
ATOM 831 C C . GLN A 1 110 ? -6.824 3.615 4.078 1 98.31 110 GLN A C 1
ATOM 833 O O . GLN A 1 110 ? -7.371 2.941 3.203 1 98.31 110 GLN A O 1
ATOM 838 N N . VAL A 1 111 ? -5.594 3.391 4.434 1 97.75 111 VAL A N 1
ATOM 839 C CA . VAL A 1 111 ? -4.824 2.287 3.869 1 97.75 111 VAL A CA 1
ATOM 840 C C . VAL A 1 111 ? -5.441 0.956 4.293 1 97.75 111 VAL A C 1
ATOM 842 O O . VAL A 1 111 ? -5.617 0.055 3.469 1 97.75 111 VAL A O 1
ATOM 845 N N . ARG A 1 112 ? -5.785 0.832 5.582 1 96.44 112 ARG A N 1
ATOM 846 C CA . ARG A 1 112 ? -6.438 -0.384 6.059 1 96.44 112 ARG A CA 1
ATOM 847 C C . ARG A 1 112 ? -7.727 -0.653 5.285 1 96.44 112 ARG A C 1
ATOM 849 O O . ARG A 1 112 ? -8 -1.792 4.902 1 96.44 112 ARG A O 1
ATOM 856 N N . ARG A 1 113 ? -8.438 0.387 5.02 1 96.56 113 ARG A N 1
ATOM 857 C CA . ARG A 1 113 ? -9.711 0.259 4.309 1 96.56 113 ARG A CA 1
ATOM 858 C C . ARG A 1 113 ? -9.492 -0.239 2.883 1 96.56 113 ARG A C 1
ATOM 860 O O . ARG A 1 113 ? -10.328 -0.959 2.336 1 96.56 113 ARG A O 1
ATOM 867 N N . SER A 1 114 ? -8.422 0.095 2.324 1 96.44 114 SER A N 1
ATOM 868 C CA . SER A 1 114 ? -8.141 -0.287 0.943 1 96.44 114 SER A CA 1
ATOM 869 C C . SER A 1 114 ? -7.852 -1.78 0.831 1 96.44 114 SER A C 1
ATOM 871 O O . SER A 1 114 ? -7.871 -2.342 -0.267 1 96.44 114 SER A O 1
ATOM 873 N N . LEU A 1 115 ? -7.492 -2.412 1.927 1 93.81 115 LEU A N 1
ATOM 874 C CA . LEU A 1 115 ? -7.141 -3.826 1.96 1 93.81 115 LEU A CA 1
ATOM 875 C C . LEU A 1 115 ? -8.375 -4.691 2.178 1 93.81 115 LEU A C 1
ATOM 877 O O . LEU A 1 115 ? -8.297 -5.922 2.131 1 93.81 115 LEU A O 1
ATOM 881 N N . GLY A 1 116 ? -9.492 -4.184 2.766 1 81.44 116 GLY A N 1
ATOM 882 C CA . GLY A 1 116 ? -10.742 -4.891 3 1 81.44 116 GLY A CA 1
ATOM 883 C C . GLY A 1 116 ? -11.711 -4.789 1.84 1 81.44 116 GLY A C 1
ATOM 884 O O . GLY A 1 116 ? -11.312 -4.48 0.715 1 81.44 116 GLY A O 1
ATOM 885 N N . MET B 1 1 ? 6.375 40.125 -3.479 1 51.81 1 MET B N 1
ATOM 886 C CA . MET B 1 1 ? 6.484 38.688 -3.715 1 51.81 1 MET B CA 1
ATOM 887 C C . MET B 1 1 ? 5.523 37.938 -2.822 1 51.81 1 MET B C 1
ATOM 889 O O . MET B 1 1 ? 5.301 38.312 -1.669 1 51.81 1 MET B O 1
ATOM 893 N N . THR B 1 2 ? 4.566 37.219 -3.402 1 59.56 2 THR B N 1
ATOM 894 C CA . THR B 1 2 ? 3.533 36.594 -2.594 1 59.56 2 THR B CA 1
ATOM 895 C C . THR B 1 2 ? 4.16 35.688 -1.528 1 59.56 2 THR B C 1
ATOM 897 O O . THR B 1 2 ? 5.125 34.969 -1.801 1 59.56 2 THR B O 1
ATOM 900 N N . GLN B 1 3 ? 4.297 36.281 -0.298 1 75.69 3 GLN B N 1
ATOM 901 C CA . GLN B 1 3 ? 4.828 35.5 0.831 1 75.69 3 GLN B CA 1
ATOM 902 C C . GLN B 1 3 ? 3.844 34.438 1.294 1 75.69 3 GLN B C 1
ATOM 904 O O . GLN B 1 3 ? 2.771 34.75 1.813 1 75.69 3 GLN B O 1
ATOM 909 N N . ARG B 1 4 ? 3.918 33.156 0.752 1 81.81 4 ARG B N 1
ATOM 910 C CA . ARG B 1 4 ? 3.033 32.062 1.117 1 81.81 4 ARG B CA 1
ATOM 911 C C . ARG B 1 4 ? 3.605 31.266 2.281 1 81.81 4 ARG B C 1
ATOM 913 O O . ARG B 1 4 ? 4.824 31.188 2.443 1 81.81 4 ARG B O 1
ATOM 920 N N . THR B 1 5 ? 2.768 30.859 3.156 1 93.56 5 THR B N 1
ATOM 921 C CA . THR B 1 5 ? 3.074 29.859 4.168 1 93.56 5 THR B CA 1
ATOM 922 C C . THR B 1 5 ? 2.553 28.484 3.744 1 93.56 5 THR B C 1
ATOM 924 O O . THR B 1 5 ? 1.42 28.359 3.273 1 93.56 5 THR B O 1
ATOM 927 N N . GLN B 1 6 ? 3.463 27.516 3.746 1 94.75 6 GLN B N 1
ATOM 928 C CA . GLN B 1 6 ? 3.064 26.188 3.301 1 94.75 6 GLN B CA 1
ATOM 929 C C . GLN B 1 6 ? 3.752 25.109 4.125 1 94.75 6 GLN B C 1
ATOM 931 O O . GLN B 1 6 ? 4.855 25.312 4.637 1 94.75 6 GLN B O 1
ATOM 936 N N . LEU B 1 7 ? 3.076 23.984 4.289 1 95.44 7 LEU B N 1
ATOM 937 C CA . LEU B 1 7 ? 3.584 22.75 4.887 1 95.44 7 LEU B CA 1
ATOM 938 C C . LEU B 1 7 ? 3.209 21.547 4.039 1 95.44 7 LEU B C 1
ATOM 940 O O . LEU B 1 7 ? 2.084 21.453 3.543 1 95.44 7 LEU B O 1
ATOM 944 N N . THR B 1 8 ? 4.23 20.766 3.883 1 95.62 8 THR B N 1
ATOM 945 C CA . THR B 1 8 ? 4 19.531 3.145 1 95.62 8 THR B CA 1
ATOM 946 C C . THR B 1 8 ? 4.453 18.312 3.961 1 95.62 8 THR B C 1
ATOM 948 O O . THR B 1 8 ? 5.305 18.438 4.844 1 95.62 8 THR B O 1
ATOM 951 N N . TRP B 1 9 ? 3.861 17.266 3.744 1 93.69 9 TRP B N 1
ATOM 952 C CA . TRP B 1 9 ? 4.32 16 4.305 1 93.69 9 TRP B CA 1
ATOM 953 C C . TRP B 1 9 ? 4.328 14.906 3.244 1 93.69 9 TRP B C 1
ATOM 955 O O . TRP B 1 9 ? 3.521 14.93 2.312 1 93.69 9 TRP B O 1
ATOM 965 N N . ASN B 1 10 ? 5.266 14.062 3.391 1 94.31 10 ASN B N 1
ATOM 966 C CA . ASN B 1 10 ? 5.523 12.945 2.494 1 94.31 10 ASN B CA 1
ATOM 967 C C . ASN B 1 10 ? 4.953 11.641 3.049 1 94.31 10 ASN B C 1
ATOM 969 O O . ASN B 1 10 ? 5.172 11.312 4.215 1 94.31 10 ASN B O 1
ATOM 973 N N . GLY B 1 11 ? 4.18 10.93 2.15 1 94.12 11 GLY B N 1
ATOM 974 C CA . GLY B 1 11 ? 3.514 9.703 2.557 1 94.12 11 GLY B CA 1
ATOM 975 C C . GLY B 1 11 ? 4.348 8.461 2.311 1 94.12 11 GLY B C 1
ATOM 976 O O . GLY B 1 11 ? 3.857 7.34 2.465 1 94.12 11 GLY B O 1
ATOM 977 N N . ASP B 1 12 ? 5.617 8.625 1.956 1 95.12 12 ASP B N 1
ATOM 978 C CA . ASP B 1 12 ? 6.453 7.48 1.589 1 95.12 12 ASP B CA 1
ATOM 979 C C . ASP B 1 12 ? 6.664 6.551 2.779 1 95.12 12 ASP B C 1
ATOM 981 O O . ASP B 1 12 ? 6.852 5.344 2.605 1 95.12 12 ASP B O 1
ATOM 985 N N . ALA B 1 13 ? 6.617 7.059 3.979 1 93.38 13 ALA B N 1
ATOM 986 C CA . ALA B 1 13 ? 6.805 6.234 5.168 1 93.38 13 ALA B CA 1
ATOM 987 C C . ALA B 1 13 ? 5.711 5.176 5.277 1 93.38 13 ALA B C 1
ATOM 989 O O . ALA B 1 13 ? 5.977 4.043 5.688 1 93.38 13 ALA B O 1
ATOM 990 N N . VAL B 1 14 ? 4.551 5.527 4.895 1 94.25 14 VAL B N 1
ATOM 991 C CA . VAL B 1 14 ? 3.436 4.586 4.961 1 94.25 14 VAL B CA 1
ATOM 992 C C . VAL B 1 14 ? 3.641 3.471 3.941 1 94.25 14 VAL B C 1
ATOM 994 O O . VAL B 1 14 ? 3.42 2.295 4.246 1 94.25 14 VAL B O 1
ATOM 997 N N . LEU B 1 15 ? 4.102 3.889 2.756 1 95.06 15 LEU B N 1
ATOM 998 C CA . LEU B 1 15 ? 4.336 2.879 1.729 1 95.06 15 LEU B CA 1
ATOM 999 C C . LEU B 1 15 ? 5.461 1.936 2.143 1 95.06 15 LEU B C 1
ATOM 1001 O O . LEU B 1 15 ? 5.406 0.737 1.858 1 95.06 15 LEU B O 1
ATOM 1005 N N . HIS B 1 16 ? 6.441 2.475 2.793 1 95.81 16 HIS B N 1
ATOM 1006 C CA . HIS B 1 16 ? 7.535 1.645 3.277 1 95.81 16 HIS B CA 1
ATOM 1007 C C . HIS B 1 16 ? 7.043 0.614 4.289 1 95.81 16 HIS B C 1
ATOM 1009 O O . HIS B 1 16 ? 7.359 -0.572 4.176 1 95.81 16 HIS B O 1
ATOM 1015 N N . SER B 1 17 ? 6.238 1.028 5.215 1 95.81 17 SER B N 1
ATOM 1016 C CA . SER B 1 17 ? 5.684 0.137 6.23 1 95.81 17 SER B CA 1
ATOM 1017 C C . SER B 1 17 ? 4.809 -0.94 5.598 1 95.81 17 SER B C 1
ATOM 1019 O O . SER B 1 17 ? 4.895 -2.113 5.969 1 95.81 17 SER B O 1
ATOM 1021 N N . THR B 1 18 ? 4.023 -0.508 4.648 1 97.12 18 THR B N 1
ATOM 1022 C CA . THR B 1 18 ? 3.131 -1.478 4.023 1 97.12 18 THR B CA 1
ATOM 1023 C C . THR B 1 18 ? 3.926 -2.504 3.219 1 97.12 18 THR B C 1
ATOM 1025 O O . THR B 1 18 ? 3.553 -3.678 3.16 1 97.12 18 THR B O 1
ATOM 1028 N N . ARG B 1 19 ? 5.031 -2.055 2.604 1 97.62 19 ARG B N 1
ATOM 1029 C CA . ARG B 1 19 ? 5.879 -2.986 1.868 1 97.62 19 ARG B CA 1
ATOM 1030 C C . ARG B 1 19 ? 6.48 -4.035 2.801 1 97.62 19 ARG B C 1
ATOM 1032 O O . ARG B 1 19 ? 6.516 -5.219 2.469 1 97.62 19 ARG B O 1
ATOM 1039 N N . GLU B 1 20 ? 6.91 -3.617 3.979 1 97.81 20 GLU B N 1
ATOM 1040 C CA . GLU B 1 20 ? 7.43 -4.559 4.969 1 97.81 20 GLU B CA 1
ATOM 1041 C C . GLU B 1 20 ? 6.359 -5.566 5.387 1 97.81 20 GLU B C 1
ATOM 1043 O O . GLU B 1 20 ? 6.645 -6.758 5.516 1 97.81 20 GLU B O 1
ATOM 1048 N N . GLY B 1 21 ? 5.195 -5.09 5.559 1 98.19 21 GLY B N 1
ATOM 1049 C CA . GLY B 1 21 ? 4.082 -5.969 5.871 1 98.19 21 GLY B CA 1
ATOM 1050 C C . GLY B 1 21 ? 3.766 -6.949 4.758 1 98.19 21 GLY B C 1
ATOM 1051 O O . GLY B 1 21 ? 3.498 -8.125 5.016 1 98.19 21 GLY B O 1
ATOM 1052 N N . ALA B 1 22 ? 3.801 -6.434 3.539 1 98.44 22 ALA B N 1
ATOM 1053 C CA . ALA B 1 22 ? 3.525 -7.281 2.383 1 98.44 22 ALA B CA 1
ATOM 1054 C C . ALA B 1 22 ? 4.555 -8.398 2.268 1 98.44 22 ALA B C 1
ATOM 1056 O O . ALA B 1 22 ? 4.199 -9.547 1.99 1 98.44 22 ALA B O 1
ATOM 1057 N N . VAL B 1 23 ? 5.816 -8.047 2.504 1 98.69 23 VAL B N 1
ATOM 1058 C CA . VAL B 1 23 ? 6.879 -9.047 2.428 1 98.69 23 VAL B CA 1
ATOM 1059 C C . VAL B 1 23 ? 6.645 -10.125 3.48 1 98.69 23 VAL B C 1
ATOM 1061 O O . VAL B 1 23 ? 6.742 -11.32 3.184 1 98.69 23 VAL B O 1
ATOM 1064 N N . ARG B 1 24 ? 6.324 -9.781 4.703 1 98.56 24 ARG B N 1
ATOM 1065 C CA . ARG B 1 24 ? 6.02 -10.742 5.754 1 98.56 24 ARG B CA 1
ATOM 1066 C C . ARG B 1 24 ? 4.812 -11.602 5.383 1 98.56 24 ARG B C 1
ATOM 1068 O O . ARG B 1 24 ? 4.824 -12.82 5.578 1 98.56 24 ARG B O 1
ATOM 1075 N N . GLY B 1 25 ? 3.818 -10.945 4.855 1 98.62 25 GLY B N 1
ATOM 1076 C CA . GLY B 1 25 ? 2.627 -11.648 4.418 1 98.62 25 GLY B CA 1
ATOM 1077 C C . GLY B 1 25 ? 2.906 -12.656 3.316 1 98.62 25 GLY B C 1
ATOM 1078 O O . GLY B 1 25 ? 2.385 -13.773 3.344 1 98.62 25 GLY B O 1
ATOM 1079 N N . LEU B 1 26 ? 3.719 -12.242 2.387 1 98.75 26 LEU B N 1
ATOM 1080 C CA . LEU B 1 26 ? 4.094 -13.133 1.295 1 98.75 26 LEU B CA 1
ATOM 1081 C C . LEU B 1 26 ? 4.816 -14.367 1.825 1 98.75 26 LEU B C 1
ATOM 1083 O O . LEU B 1 26 ? 4.574 -15.484 1.36 1 98.75 26 LEU B O 1
ATOM 1087 N N . ARG B 1 27 ? 5.648 -14.195 2.805 1 98.75 27 ARG B N 1
ATOM 1088 C CA . ARG B 1 27 ? 6.363 -15.32 3.4 1 98.75 27 ARG B CA 1
ATOM 1089 C C . ARG B 1 27 ? 5.402 -16.297 4.078 1 98.75 27 ARG B C 1
ATOM 1091 O O . ARG B 1 27 ? 5.461 -17.5 3.842 1 98.75 27 ARG B O 1
ATOM 1098 N N . LEU B 1 28 ? 4.539 -15.758 4.852 1 98.88 28 LEU B N 1
ATOM 1099 C CA . LEU B 1 28 ? 3.572 -16.594 5.562 1 98.88 28 LEU B CA 1
ATOM 1100 C C . LEU B 1 28 ? 2.633 -17.281 4.586 1 98.88 28 LEU B C 1
ATOM 1102 O O . LEU B 1 28 ? 2.291 -18.453 4.773 1 98.88 28 LEU B O 1
ATOM 1106 N N . ALA B 1 29 ? 2.24 -16.609 3.588 1 98.75 29 ALA B N 1
ATOM 1107 C CA . ALA B 1 29 ? 1.344 -17.172 2.582 1 98.75 29 ALA B CA 1
ATOM 1108 C C . ALA B 1 29 ? 2.021 -18.297 1.814 1 98.75 29 ALA B C 1
ATOM 1110 O O . ALA B 1 29 ? 1.418 -19.344 1.583 1 98.75 29 ALA B O 1
ATOM 1111 N N . ALA B 1 30 ? 3.268 -18.062 1.427 1 98.75 30 ALA B N 1
ATOM 1112 C CA . ALA B 1 30 ? 4.008 -19.109 0.723 1 98.75 30 ALA B CA 1
ATOM 1113 C C . ALA B 1 30 ? 4.168 -20.344 1.597 1 98.75 30 ALA B C 1
ATOM 1115 O O . ALA B 1 30 ? 4.027 -21.469 1.118 1 98.75 30 ALA B O 1
ATOM 1116 N N . GLU B 1 31 ? 4.445 -20.156 2.883 1 98.88 31 GLU B N 1
ATOM 1117 C CA . GLU B 1 31 ? 4.559 -21.281 3.816 1 98.88 31 GLU B CA 1
ATOM 1118 C C . GLU B 1 31 ? 3.232 -22.016 3.957 1 98.88 31 GLU B C 1
ATOM 1120 O O . GLU B 1 31 ? 3.203 -23.25 4.035 1 98.88 31 GLU B O 1
ATOM 1125 N N . HIS B 1 32 ? 2.16 -21.312 4.004 1 98.88 32 HIS B N 1
ATOM 1126 C CA . HIS B 1 32 ? 0.83 -21.906 4.086 1 98.88 32 HIS B CA 1
ATOM 1127 C C . HIS B 1 32 ? 0.541 -22.781 2.871 1 98.88 32 HIS B C 1
ATOM 1129 O O . HIS B 1 32 ? 0.129 -23.938 3.018 1 98.88 32 HIS B O 1
ATOM 1135 N N . VAL B 1 33 ? 0.825 -22.25 1.646 1 98.75 33 VAL B N 1
ATOM 1136 C CA . VAL B 1 33 ? 0.575 -23 0.419 1 98.75 33 VAL B CA 1
ATOM 1137 C C . VAL B 1 33 ? 1.491 -24.219 0.362 1 98.75 33 VAL B C 1
ATOM 1139 O O . VAL B 1 33 ? 1.071 -25.297 -0.059 1 98.75 33 VAL B O 1
ATOM 1142 N N . LEU B 1 34 ? 2.742 -24.047 0.785 1 98.75 34 LEU B N 1
ATOM 1143 C CA . LEU B 1 34 ? 3.662 -25.172 0.823 1 98.75 34 LEU B CA 1
ATOM 1144 C C . LEU B 1 34 ? 3.119 -26.297 1.716 1 98.75 34 LEU B C 1
ATOM 1146 O O . LEU B 1 34 ? 3.15 -27.469 1.341 1 98.75 34 LEU B O 1
ATOM 1150 N N . GLU B 1 35 ? 2.627 -25.969 2.893 1 98.62 35 GLU B N 1
ATOM 1151 C CA . GLU B 1 35 ? 2.08 -26.953 3.82 1 98.62 35 GLU B CA 1
ATOM 1152 C C . GLU B 1 35 ? 0.89 -27.688 3.207 1 98.62 35 GLU B C 1
ATOM 1154 O O . GLU B 1 35 ? 0.798 -28.906 3.295 1 98.62 35 GLU B O 1
ATOM 1159 N N . ARG B 1 36 ? 0.001 -26.953 2.555 1 98.38 36 ARG B N 1
ATOM 1160 C CA . ARG B 1 36 ? -1.147 -27.578 1.902 1 98.38 36 ARG B CA 1
ATOM 1161 C C . ARG B 1 36 ? -0.706 -28.469 0.745 1 98.38 36 ARG B C 1
ATOM 1163 O O . ARG B 1 36 ? -1.298 -29.516 0.504 1 98.38 36 ARG B O 1
ATOM 1170 N N . SER B 1 37 ? 0.285 -27.984 0.03 1 98.25 37 SER B N 1
ATOM 1171 C CA . SER B 1 37 ? 0.814 -28.766 -1.087 1 98.25 37 SER B CA 1
ATOM 1172 C C . SER B 1 37 ? 1.464 -30.047 -0.605 1 98.25 37 SER B C 1
ATOM 1174 O O . SER B 1 37 ? 1.251 -31.109 -1.189 1 98.25 37 SER B O 1
ATOM 1176 N N . ARG B 1 38 ? 2.225 -30 0.466 1 97.69 38 ARG B N 1
ATOM 1177 C CA . ARG B 1 38 ? 2.893 -31.172 1.032 1 97.69 38 ARG B CA 1
ATOM 1178 C C . ARG B 1 38 ? 1.882 -32.219 1.441 1 97.69 38 ARG B C 1
ATOM 1180 O O . ARG B 1 38 ? 2.152 -33.438 1.326 1 97.69 38 ARG B O 1
ATOM 1187 N N . ALA B 1 39 ? 0.796 -31.766 1.835 1 96.31 39 ALA B N 1
ATOM 1188 C CA . ALA B 1 39 ? -0.241 -32.688 2.264 1 96.31 39 ALA B CA 1
ATOM 1189 C C . ALA B 1 39 ? -0.841 -33.438 1.071 1 96.31 39 ALA B C 1
ATOM 1191 O O . ALA B 1 39 ? -1.485 -34.469 1.236 1 96.31 39 ALA B O 1
ATOM 1192 N N . ARG B 1 40 ? -0.637 -32.938 -0.126 1 96.56 40 ARG B N 1
ATOM 1193 C CA . ARG B 1 40 ? -1.282 -33.469 -1.312 1 96.56 40 ARG B CA 1
ATOM 1194 C C . ARG B 1 40 ? -0.276 -34.219 -2.189 1 96.56 40 ARG B C 1
ATOM 1196 O O . ARG B 1 40 ? -0.66 -35 -3.053 1 96.56 40 ARG B O 1
ATOM 1203 N N . VAL B 1 41 ? 1.032 -33.938 -1.999 1 95.75 41 VAL B N 1
ATOM 1204 C CA . VAL B 1 41 ? 2.064 -34.531 -2.844 1 95.75 41 VAL B CA 1
ATOM 1205 C C . VAL B 1 41 ? 2.025 -36.062 -2.723 1 95.75 41 VAL B C 1
ATOM 1207 O O . VAL B 1 41 ? 1.936 -36.594 -1.616 1 95.75 41 VAL B O 1
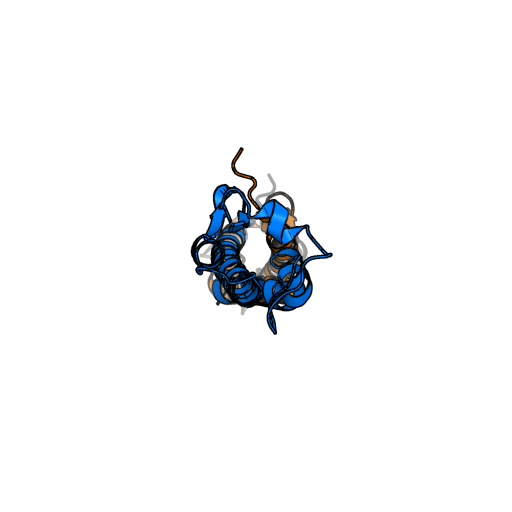ATOM 1210 N N . PRO B 1 42 ? 2.037 -36.688 -3.85 1 93.56 42 PRO B N 1
ATOM 1211 C CA . PRO B 1 42 ? 2.15 -38.156 -3.77 1 93.56 42 PRO B CA 1
ATOM 1212 C C . PRO B 1 42 ? 3.355 -38.594 -2.949 1 93.56 42 PRO B C 1
ATOM 1214 O O . PRO B 1 42 ? 4.422 -38 -3.02 1 93.56 42 PRO B O 1
ATOM 1217 N N . ILE B 1 43 ? 3.018 -39.625 -2.035 1 86.06 43 ILE B N 1
ATOM 1218 C CA . ILE B 1 43 ? 4.074 -40.062 -1.128 1 86.06 43 ILE B CA 1
ATOM 1219 C C . ILE B 1 43 ? 4.531 -41.469 -1.495 1 86.06 43 ILE B C 1
ATOM 1221 O O . ILE B 1 43 ? 3.705 -42.375 -1.648 1 86.06 43 ILE B O 1
ATOM 1225 N N . GLU B 1 44 ? 5.719 -41.625 -1.896 1 84.38 44 GLU B N 1
ATOM 1226 C CA . GLU B 1 44 ? 6.355 -42.938 -1.889 1 84.38 44 GLU B CA 1
ATOM 1227 C C . GLU B 1 44 ? 7.434 -43.031 -0.812 1 84.38 44 GLU B C 1
ATOM 1229 O O . GLU B 1 44 ? 7.148 -43.406 0.329 1 84.38 44 GLU B O 1
ATOM 1234 N N . GLU B 1 45 ? 8.531 -42.531 -1.096 1 89 45 GLU B N 1
ATOM 1235 C CA . GLU B 1 45 ? 9.617 -42.5 -0.118 1 89 45 GLU B CA 1
ATOM 1236 C C . GLU B 1 45 ? 9.688 -41.156 0.588 1 89 45 GLU B C 1
ATOM 1238 O O . GLU B 1 45 ? 10.531 -40.938 1.472 1 89 45 GLU B O 1
ATOM 1243 N N . GLY B 1 46 ? 8.922 -40.25 0.328 1 93.19 46 GLY B N 1
ATOM 1244 C CA . GLY B 1 46 ? 8.867 -38.969 0.987 1 93.19 46 GLY B CA 1
ATOM 1245 C C . GLY B 1 46 ? 9.82 -37.938 0.389 1 93.19 46 GLY B C 1
ATOM 1246 O O . GLY B 1 46 ? 9.844 -36.781 0.81 1 93.19 46 GLY B O 1
ATOM 1247 N N . THR B 1 47 ? 10.602 -38.344 -0.612 1 94.88 47 THR B N 1
ATOM 1248 C CA . THR B 1 47 ? 11.617 -37.469 -1.204 1 94.88 47 THR B CA 1
ATOM 1249 C C . THR B 1 47 ? 10.984 -36.25 -1.837 1 94.88 47 THR B C 1
ATOM 1251 O O . THR B 1 47 ? 11.453 -35.125 -1.622 1 94.88 47 THR B O 1
ATOM 1254 N N . LEU B 1 48 ? 9.945 -36.375 -2.65 1 95.62 48 LEU B N 1
ATOM 1255 C CA . LEU B 1 48 ? 9.266 -35.25 -3.287 1 95.62 48 LEU B CA 1
ATOM 1256 C C . LEU B 1 48 ? 8.688 -34.312 -2.244 1 95.62 48 LEU B C 1
ATOM 1258 O O . LEU B 1 48 ? 8.844 -33.094 -2.344 1 95.62 48 LEU B O 1
ATOM 1262 N N . GLU B 1 49 ? 8.039 -34.844 -1.206 1 96.31 49 GLU B N 1
ATOM 1263 C CA . GLU B 1 49 ? 7.473 -34.031 -0.131 1 96.31 49 GLU B CA 1
ATOM 1264 C C . GLU B 1 49 ? 8.539 -33.156 0.529 1 96.31 49 GLU B C 1
ATOM 1266 O O . GLU B 1 49 ? 8.32 -31.969 0.754 1 96.31 49 GLU B O 1
ATOM 1271 N N . ARG B 1 50 ? 9.648 -33.75 0.817 1 96.94 50 ARG B N 1
ATOM 1272 C CA . ARG B 1 50 ? 10.734 -33.062 1.524 1 96.94 50 ARG B CA 1
ATOM 1273 C C . ARG B 1 50 ? 11.406 -32.031 0.632 1 96.94 50 ARG B C 1
ATOM 1275 O O . ARG B 1 50 ? 12.109 -31.156 1.122 1 96.94 50 ARG B O 1
ATOM 1282 N N . SER B 1 51 ? 11.258 -32.094 -0.705 1 97.12 51 SER B N 1
ATOM 1283 C CA . SER B 1 51 ? 11.938 -31.219 -1.648 1 97.12 51 SER B CA 1
ATOM 1284 C C . SER B 1 51 ? 11.234 -29.875 -1.747 1 97.12 51 SER B C 1
ATOM 1286 O O . SER B 1 51 ? 11.766 -28.938 -2.346 1 97.12 51 SER B O 1
ATOM 1288 N N . GLY B 1 52 ? 9.992 -29.75 -1.161 1 98.19 52 GLY B N 1
ATOM 1289 C CA . GLY B 1 52 ? 9.242 -28.516 -1.242 1 98.19 52 GLY B CA 1
ATOM 1290 C C . GLY B 1 52 ? 9.945 -27.344 -0.592 1 98.19 52 GLY B C 1
ATOM 1291 O O . GLY B 1 52 ? 10.531 -27.484 0.486 1 98.19 52 GLY B O 1
ATOM 1292 N N . VAL B 1 53 ? 9.852 -26.141 -1.271 1 98.62 53 VAL B N 1
ATOM 1293 C CA . VAL B 1 53 ? 10.484 -24.922 -0.754 1 98.62 53 VAL B CA 1
ATOM 1294 C C . VAL B 1 53 ? 9.562 -23.734 -0.967 1 98.62 53 VAL B C 1
ATOM 1296 O O . VAL B 1 53 ? 8.992 -23.562 -2.049 1 98.62 53 VAL B O 1
ATOM 1299 N N . ALA B 1 54 ? 9.344 -23.016 0.087 1 98.75 54 ALA B N 1
ATOM 1300 C CA . ALA B 1 54 ? 8.773 -21.688 -0.011 1 98.75 54 ALA B CA 1
ATOM 1301 C C . ALA B 1 54 ? 9.875 -20.625 -0.098 1 98.75 54 ALA B C 1
ATOM 1303 O O . ALA B 1 54 ? 10.891 -20.719 0.595 1 98.75 54 ALA B O 1
ATOM 1304 N N . SER B 1 55 ? 9.648 -19.609 -0.996 1 98.56 55 SER B N 1
ATOM 1305 C CA . SER B 1 55 ? 10.641 -18.562 -1.15 1 98.56 55 SER B CA 1
ATOM 1306 C C . SER B 1 55 ? 9.977 -17.203 -1.358 1 98.56 55 SER B C 1
ATOM 1308 O O . SER B 1 55 ? 8.82 -17.125 -1.772 1 98.56 55 SER B O 1
ATOM 1310 N N . VAL B 1 56 ? 10.742 -16.172 -1.022 1 98.56 56 VAL B N 1
ATOM 1311 C CA . VAL B 1 56 ? 10.312 -14.789 -1.257 1 98.56 56 VAL B CA 1
ATOM 1312 C C . VAL B 1 56 ? 11.469 -13.984 -1.851 1 98.56 56 VAL B C 1
ATOM 1314 O O . VAL B 1 56 ? 12.602 -14.07 -1.377 1 98.56 56 VAL B O 1
ATOM 1317 N N . ASP B 1 57 ? 11.211 -13.352 -2.9 1 98.56 57 ASP B N 1
ATOM 1318 C CA . ASP B 1 57 ? 12.062 -12.289 -3.422 1 98.56 57 ASP B CA 1
ATOM 1319 C C . ASP B 1 57 ? 11.562 -10.914 -2.984 1 98.56 57 ASP B C 1
ATOM 1321 O O . ASP B 1 57 ? 10.648 -10.359 -3.602 1 98.56 57 ASP B O 1
ATOM 1325 N N . GLU B 1 58 ? 12.18 -10.352 -2.01 1 97.81 58 GLU B N 1
ATOM 1326 C CA . GLU B 1 58 ? 11.703 -9.109 -1.4 1 97.81 58 GLU B CA 1
ATOM 1327 C C . GLU B 1 58 ? 11.789 -7.949 -2.387 1 97.81 58 GLU B C 1
ATOM 1329 O O . GLU B 1 58 ? 10.883 -7.109 -2.436 1 97.81 58 GLU B O 1
ATOM 1334 N N . ALA B 1 59 ? 12.891 -7.918 -3.152 1 97.06 59 ALA B N 1
ATOM 1335 C CA . ALA B 1 59 ? 13.086 -6.82 -4.094 1 97.06 59 ALA B CA 1
ATOM 1336 C C . ALA B 1 59 ? 11.992 -6.812 -5.164 1 97.06 59 ALA B C 1
ATOM 1338 O O . ALA B 1 59 ? 11.461 -5.754 -5.508 1 97.06 59 ALA B O 1
ATOM 1339 N N . ALA B 1 60 ? 11.594 -7.941 -5.566 1 97.38 60 ALA B N 1
ATOM 1340 C CA . ALA B 1 60 ? 10.594 -8.07 -6.625 1 97.38 60 ALA B CA 1
ATOM 1341 C C . ALA B 1 60 ? 9.188 -8.195 -6.047 1 97.38 60 ALA B C 1
ATOM 1343 O O . ALA B 1 60 ? 8.203 -8.227 -6.789 1 97.38 60 ALA B O 1
ATOM 1344 N N . LEU B 1 61 ? 9.062 -8.328 -4.758 1 97.56 61 LEU B N 1
ATOM 1345 C CA . LEU B 1 61 ? 7.797 -8.539 -4.062 1 97.56 61 LEU B CA 1
ATOM 1346 C C . LEU B 1 61 ? 7.051 -9.742 -4.637 1 97.56 61 LEU B C 1
ATOM 1348 O O . LEU B 1 61 ? 5.875 -9.641 -4.988 1 97.56 61 LEU B O 1
ATOM 1352 N N . THR B 1 62 ? 7.711 -10.805 -4.723 1 98.31 62 THR B N 1
ATOM 1353 C CA . THR B 1 62 ? 7.176 -12.055 -5.25 1 98.31 62 THR B CA 1
ATOM 1354 C C . THR B 1 62 ? 7.477 -13.211 -4.301 1 98.31 62 THR B C 1
ATOM 1356 O O . THR B 1 62 ? 8.539 -13.25 -3.684 1 98.31 62 THR B O 1
ATOM 1359 N N . ALA B 1 63 ? 6.516 -14.094 -4.188 1 98.56 63 ALA B N 1
ATOM 1360 C CA . ALA B 1 63 ? 6.703 -15.336 -3.455 1 98.56 63 ALA B CA 1
ATOM 1361 C C . ALA B 1 63 ? 6.402 -16.547 -4.34 1 98.56 63 ALA B C 1
ATOM 1363 O O . ALA B 1 63 ? 5.781 -16.406 -5.398 1 98.56 63 ALA B O 1
ATOM 1364 N N . GLY B 1 64 ? 6.922 -17.641 -3.871 1 98 64 GLY B N 1
ATOM 1365 C CA . GLY B 1 64 ? 6.648 -18.844 -4.637 1 98 64 GLY B CA 1
ATOM 1366 C C . GLY B 1 64 ? 6.84 -20.109 -3.832 1 98 64 GLY B C 1
ATOM 1367 O O . GLY B 1 64 ? 7.383 -20.078 -2.725 1 98 64 GLY B O 1
ATOM 1368 N N . VAL B 1 65 ? 6.324 -21.219 -4.344 1 98.69 65 VAL B N 1
ATOM 1369 C CA . VAL B 1 65 ? 6.52 -22.578 -3.877 1 98.69 65 VAL B CA 1
ATOM 1370 C C . VAL B 1 65 ? 7.031 -23.453 -5.02 1 98.69 65 VAL B C 1
ATOM 1372 O O . VAL B 1 65 ? 6.562 -23.344 -6.156 1 98.69 65 VAL B O 1
ATOM 1375 N N . SER B 1 66 ? 8.039 -24.312 -4.66 1 98.38 66 SER B N 1
ATOM 1376 C CA . SER B 1 66 ? 8.586 -25.172 -5.699 1 98.38 66 SER B CA 1
ATOM 1377 C C . SER B 1 66 ? 8.906 -26.562 -5.148 1 98.38 66 SER B C 1
ATOM 1379 O O . SER B 1 66 ? 9.094 -26.734 -3.943 1 98.38 66 SER B O 1
ATOM 1381 N N . PHE B 1 67 ? 8.844 -27.531 -5.996 1 97.75 67 PHE B N 1
ATOM 1382 C CA . PHE B 1 67 ? 9.359 -28.891 -5.828 1 97.75 67 PHE B CA 1
ATOM 1383 C C . PHE B 1 67 ? 10.383 -29.219 -6.91 1 97.75 67 PHE B C 1
ATOM 1385 O O . PHE B 1 67 ? 10.094 -29.094 -8.102 1 97.75 67 PHE B O 1
ATOM 1392 N N . ASP B 1 68 ? 11.5 -29.703 -6.473 1 94.12 68 ASP B N 1
ATOM 1393 C CA . ASP B 1 68 ? 12.578 -29.656 -7.453 1 94.12 68 ASP B CA 1
ATOM 1394 C C . ASP B 1 68 ? 13.195 -31.031 -7.66 1 94.12 68 ASP B C 1
ATOM 1396 O O . ASP B 1 68 ? 14.344 -31.156 -8.086 1 94.12 68 ASP B O 1
ATOM 1400 N N . THR B 1 69 ? 12.516 -32.094 -7.371 1 95.19 69 THR B N 1
ATOM 1401 C CA . THR B 1 69 ? 12.992 -33.438 -7.766 1 95.19 69 THR B CA 1
ATOM 1402 C C . THR B 1 69 ? 12.883 -33.625 -9.273 1 95.19 69 THR B C 1
ATOM 1404 O O . THR B 1 69 ? 12.078 -32.938 -9.93 1 95.19 69 THR B O 1
ATOM 1407 N N . PRO B 1 70 ? 13.68 -34.531 -9.906 1 94.38 70 PRO B N 1
ATOM 1408 C CA . PRO B 1 70 ? 13.664 -34.688 -11.359 1 94.38 70 PRO B CA 1
ATOM 1409 C C . PRO B 1 70 ? 12.32 -35.188 -11.891 1 94.38 70 PRO B C 1
ATOM 1411 O O . PRO B 1 70 ? 12.031 -35.031 -13.086 1 94.38 70 PRO B O 1
ATOM 1414 N N . TYR B 1 71 ? 11.484 -35.656 -11.016 1 93.69 71 TYR B N 1
ATOM 1415 C CA . TYR B 1 71 ? 10.219 -36.188 -11.516 1 93.69 71 TYR B CA 1
ATOM 1416 C C . TYR B 1 71 ? 9.039 -35.375 -11.008 1 93.69 71 TYR B C 1
ATOM 1418 O O . TYR B 1 71 ? 7.883 -35.75 -11.227 1 93.69 71 TYR B O 1
ATOM 1426 N N . ALA B 1 72 ? 9.328 -34.344 -10.367 1 96.56 72 ALA B N 1
ATOM 1427 C CA . ALA B 1 72 ? 8.281 -33.531 -9.75 1 96.56 72 ALA B CA 1
ATOM 1428 C C . ALA B 1 72 ? 7.227 -33.125 -10.766 1 96.56 72 ALA B C 1
ATOM 1430 O O . ALA B 1 72 ? 6.027 -33.25 -10.523 1 96.56 72 ALA B O 1
ATOM 1431 N N . ARG B 1 73 ? 7.637 -32.531 -11.859 1 96.62 73 ARG B N 1
ATOM 1432 C CA . ARG B 1 73 ? 6.699 -32.062 -12.867 1 96.62 73 ARG B CA 1
ATOM 1433 C C . ARG B 1 73 ? 5.863 -33.219 -13.422 1 96.62 73 ARG B C 1
ATOM 1435 O O . ARG B 1 73 ? 4.648 -33.094 -13.594 1 96.62 73 ARG B O 1
ATOM 1442 N N . ARG B 1 74 ? 6.508 -34.344 -13.719 1 95.38 74 ARG B N 1
ATOM 1443 C CA . ARG B 1 74 ? 5.789 -35.469 -14.273 1 95.38 74 ARG B CA 1
ATOM 1444 C C . ARG B 1 74 ? 4.691 -35.938 -13.32 1 95.38 74 ARG B C 1
ATOM 1446 O O . ARG B 1 74 ? 3.553 -36.156 -13.734 1 95.38 74 ARG B O 1
ATOM 1453 N N . VAL B 1 75 ? 5.125 -36.062 -12.078 1 95.25 75 VAL B N 1
ATOM 1454 C CA . VAL B 1 75 ? 4.184 -36.531 -11.062 1 95.25 75 VAL B CA 1
ATOM 1455 C C . VAL B 1 75 ? 3.051 -35.531 -10.906 1 95.25 75 VAL B C 1
ATOM 1457 O O . VAL B 1 75 ? 1.889 -35.906 -10.742 1 95.25 75 VAL B O 1
ATOM 1460 N N . HIS B 1 76 ? 3.328 -34.219 -11.031 1 97.12 76 HIS B N 1
ATOM 1461 C CA . HIS B 1 76 ? 2.357 -33.156 -10.906 1 97.12 76 HIS B CA 1
ATOM 1462 C C . HIS B 1 76 ? 1.364 -33.156 -12.062 1 97.12 76 HIS B C 1
ATOM 1464 O O . HIS B 1 76 ? 0.184 -32.844 -11.875 1 97.12 76 HIS B O 1
ATOM 1470 N N . GLU B 1 77 ? 1.758 -33.594 -13.164 1 97.19 77 GLU B N 1
ATOM 1471 C CA . GLU B 1 77 ? 0.974 -33.406 -14.383 1 97.19 77 GLU B CA 1
ATOM 1472 C C . GLU B 1 77 ? 0.24 -34.688 -14.781 1 97.19 77 GLU B C 1
ATOM 1474 O O . GLU B 1 77 ? -0.665 -34.656 -15.617 1 97.19 77 GLU B O 1
ATOM 1479 N N . ASP B 1 78 ? 0.683 -35.844 -14.25 1 96.69 78 ASP B N 1
ATOM 1480 C CA . ASP B 1 78 ? 0.079 -37.094 -14.641 1 96.69 78 ASP B CA 1
ATOM 1481 C C . ASP B 1 78 ? -1.278 -37.312 -13.969 1 96.69 78 ASP B C 1
ATOM 1483 O O . ASP B 1 78 ? -1.361 -37.875 -12.875 1 96.69 78 ASP B O 1
ATOM 1487 N N . LEU B 1 79 ? -2.342 -37.031 -14.633 1 97 79 LEU B N 1
ATOM 1488 C CA . LEU B 1 79 ? -3.697 -37.094 -14.102 1 97 79 LEU B CA 1
ATOM 1489 C C . LEU B 1 79 ? -4.246 -38.5 -14.125 1 97 79 LEU B C 1
ATOM 1491 O O . LEU B 1 79 ? -5.312 -38.781 -13.57 1 97 79 LEU B O 1
ATOM 1495 N N . THR B 1 80 ? -3.504 -39.438 -14.703 1 96.69 80 THR B N 1
ATOM 1496 C CA . THR B 1 80 ? -3.982 -40.812 -14.852 1 96.69 80 THR B CA 1
ATOM 1497 C C . THR B 1 80 ? -3.408 -41.688 -13.758 1 96.69 80 THR B C 1
ATOM 1499 O O . THR B 1 80 ? -3.818 -42.844 -13.617 1 96.69 80 THR B O 1
ATOM 1502 N N . ALA B 1 81 ? -2.521 -41.188 -13.023 1 94.12 81 ALA B N 1
ATOM 1503 C CA . ALA B 1 81 ? -1.888 -41.969 -11.961 1 94.12 81 ALA B CA 1
ATOM 1504 C C . ALA B 1 81 ? -2.869 -42.25 -10.828 1 94.12 81 ALA B C 1
ATOM 1506 O O . ALA B 1 81 ? -3.752 -41.438 -10.547 1 94.12 81 ALA B O 1
ATOM 1507 N N . ARG B 1 82 ? -2.797 -43.438 -10.266 1 93 82 ARG B N 1
ATOM 1508 C CA . ARG B 1 82 ? -3.52 -43.75 -9.039 1 93 82 ARG B CA 1
ATOM 1509 C C . ARG B 1 82 ? -2.729 -43.281 -7.812 1 93 82 ARG B C 1
ATOM 1511 O O . ARG B 1 82 ? -1.517 -43.5 -7.738 1 93 82 ARG B O 1
ATOM 1518 N N . HIS B 1 83 ? -3.467 -42.656 -6.875 1 9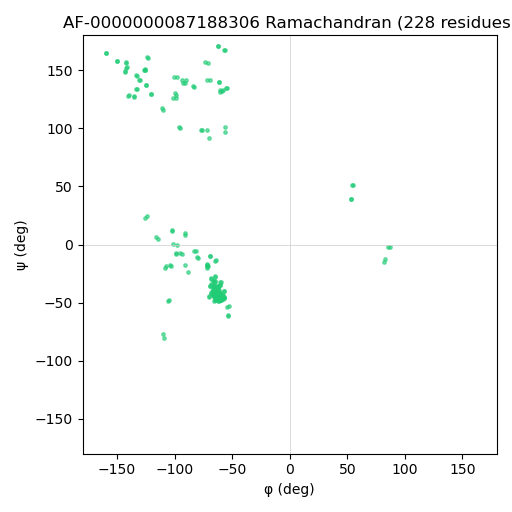1.88 83 HIS B N 1
ATOM 1519 C CA . HIS B 1 83 ? -2.803 -42.094 -5.699 1 91.88 83 HIS B CA 1
ATOM 1520 C C . HIS B 1 83 ? -3.439 -42.625 -4.414 1 91.88 83 HIS B C 1
ATOM 1522 O O . HIS B 1 83 ? -4.609 -43 -4.41 1 91.88 83 HIS B O 1
ATOM 1528 N N . ASP B 1 84 ? -2.541 -42.688 -3.42 1 90.94 84 ASP B N 1
ATOM 1529 C CA . ASP B 1 84 ? -3.055 -42.938 -2.08 1 90.94 84 ASP B CA 1
ATOM 1530 C C . ASP B 1 84 ? -4.09 -41.906 -1.666 1 90.94 84 ASP B C 1
ATOM 1532 O O . ASP B 1 84 ? -4.203 -40.844 -2.291 1 90.94 84 ASP B O 1
ATOM 1536 N N . ALA B 1 85 ? -4.781 -42.219 -0.589 1 91 85 ALA B N 1
ATOM 1537 C CA . ALA B 1 85 ? -5.809 -41.312 -0.091 1 91 85 ALA B CA 1
ATOM 1538 C C . ALA B 1 85 ? -5.219 -39.938 0.235 1 91 85 ALA B C 1
ATOM 1540 O O . ALA B 1 85 ? -4.164 -39.844 0.868 1 91 85 ALA B O 1
ATOM 1541 N N . GLY B 1 86 ? -5.906 -38.844 -0.259 1 91.88 86 GLY B N 1
ATOM 1542 C CA . GLY B 1 86 ? -5.504 -37.469 0.04 1 91.88 86 GLY B CA 1
ATOM 1543 C C . GLY B 1 86 ? -4.395 -36.969 -0.861 1 91.88 86 GLY B C 1
ATOM 1544 O O . GLY B 1 86 ? -4.078 -35.781 -0.854 1 91.88 86 GLY B O 1
ATOM 1545 N N . ARG B 1 87 ? -3.779 -37.844 -1.574 1 96.19 87 ARG B N 1
ATOM 1546 C CA . ARG B 1 87 ? -2.705 -37.438 -2.475 1 96.19 87 ARG B CA 1
ATOM 1547 C C . ARG B 1 87 ? -3.207 -37.344 -3.91 1 96.19 87 ARG B C 1
ATOM 1549 O O . ARG B 1 87 ? -4.113 -38.062 -4.316 1 96.19 87 ARG B O 1
ATOM 1556 N N . THR B 1 88 ? -2.627 -36.344 -4.582 1 96.44 88 THR B N 1
ATOM 1557 C CA . THR B 1 88 ? -3.176 -36.062 -5.906 1 96.44 88 THR B CA 1
ATOM 1558 C C . THR B 1 88 ? -2.105 -35.5 -6.828 1 96.44 88 THR B C 1
ATOM 1560 O O . THR B 1 88 ? -1.108 -34.938 -6.359 1 96.44 88 THR B O 1
ATOM 1563 N N . ALA B 1 89 ? -2.393 -35.656 -8.227 1 96.75 89 ALA B N 1
ATOM 1564 C CA . ALA B 1 89 ? -1.74 -34.75 -9.18 1 96.75 89 ALA B CA 1
ATOM 1565 C C . ALA B 1 89 ? -2.137 -33.312 -8.93 1 96.75 89 ALA B C 1
ATOM 1567 O O . ALA B 1 89 ? -3.029 -33.031 -8.117 1 96.75 89 ALA B O 1
ATOM 1568 N N . LYS B 1 90 ? -1.486 -32.375 -9.594 1 97.69 90 LYS B N 1
ATOM 1569 C CA . LYS B 1 90 ? -1.733 -30.938 -9.406 1 97.69 90 LYS B CA 1
ATOM 1570 C C . LYS B 1 90 ? -1.632 -30.562 -7.934 1 97.69 90 LYS B C 1
ATOM 1572 O O . LYS B 1 90 ? -2.447 -29.781 -7.43 1 97.69 90 LYS B O 1
ATOM 1577 N N . TYR B 1 91 ? -0.645 -31.203 -7.301 1 98.12 91 TYR B N 1
ATOM 1578 C CA . TYR B 1 91 ? -0.5 -31.047 -5.855 1 98.12 91 TYR B CA 1
ATOM 1579 C C . TYR B 1 91 ? -0.052 -29.641 -5.496 1 98.12 91 TYR B C 1
ATOM 1581 O O . TYR B 1 91 ? -0.099 -29.25 -4.328 1 98.12 91 TYR B O 1
ATOM 1589 N N . LEU B 1 92 ? 0.348 -28.797 -6.461 1 98.19 92 LEU B N 1
ATOM 1590 C CA . LEU B 1 92 ? 0.728 -27.406 -6.238 1 98.19 92 LEU B CA 1
ATOM 1591 C C . LEU B 1 92 ? -0.365 -26.453 -6.723 1 98.19 92 LEU B C 1
ATOM 1593 O O . LEU B 1 92 ? -0.827 -25.594 -5.973 1 98.19 92 LEU B O 1
ATOM 1597 N N . GLU B 1 93 ? -0.867 -26.641 -7.91 1 97.75 93 GLU B N 1
ATOM 1598 C CA . GLU B 1 93 ? -1.906 -25.781 -8.484 1 97.75 93 GLU B CA 1
ATOM 1599 C C . GLU B 1 93 ? -3.209 -25.906 -7.695 1 97.75 93 GLU B C 1
ATOM 1601 O O . GLU B 1 93 ? -3.895 -24.906 -7.461 1 97.75 93 GLU B O 1
ATOM 1606 N N . GLY B 1 94 ? -3.566 -27.062 -7.352 1 97 94 GLY B N 1
ATOM 1607 C CA . GLY B 1 94 ? -4.793 -27.281 -6.602 1 97 94 GLY B CA 1
ATOM 1608 C C . GLY B 1 94 ? -4.879 -26.453 -5.34 1 97 94 GLY B C 1
ATOM 1609 O O . GLY B 1 94 ? -5.742 -25.578 -5.23 1 97 94 GLY B O 1
ATOM 1610 N N . PRO B 1 95 ? -3.879 -26.719 -4.445 1 97.38 95 PRO B N 1
ATOM 1611 C CA . PRO B 1 95 ? -3.887 -25.938 -3.207 1 97.38 95 PRO B CA 1
ATOM 1612 C C . PRO B 1 95 ? -3.76 -24.438 -3.455 1 97.38 95 PRO B C 1
ATOM 1614 O O . PRO B 1 95 ? -4.309 -23.641 -2.697 1 97.38 95 PRO B O 1
ATOM 1617 N N . THR B 1 96 ? -3.021 -24.031 -4.453 1 97 96 THR B N 1
ATOM 1618 C CA . THR B 1 96 ? -2.881 -22.609 -4.762 1 97 96 THR B CA 1
ATOM 1619 C C . THR B 1 96 ? -4.234 -22 -5.094 1 97 96 THR B C 1
ATOM 1621 O O . THR B 1 96 ? -4.555 -20.906 -4.617 1 97 96 THR B O 1
ATOM 1624 N N . VAL B 1 97 ? -5.023 -22.656 -5.859 1 97.31 97 VAL B N 1
ATOM 1625 C CA . VAL B 1 97 ? -6.348 -22.188 -6.238 1 97.31 97 VAL B CA 1
ATOM 1626 C C . VAL B 1 97 ? -7.281 -22.234 -5.031 1 97.31 97 VAL B C 1
ATOM 1628 O O . VAL B 1 97 ? -7.996 -21.266 -4.746 1 97.31 97 VAL B O 1
ATOM 1631 N N . GLU B 1 98 ? -7.281 -23.266 -4.293 1 97.88 98 GLU B N 1
ATOM 1632 C CA . GLU B 1 98 ? -8.164 -23.484 -3.156 1 97.88 98 GLU B CA 1
ATOM 1633 C C . GLU B 1 98 ? -7.895 -22.484 -2.037 1 97.88 98 GLU B C 1
ATOM 1635 O O . GLU B 1 98 ? -8.812 -22.094 -1.321 1 97.88 98 GLU B O 1
ATOM 1640 N N . GLU B 1 99 ? -6.625 -22.094 -1.967 1 98 99 GLU B N 1
ATOM 1641 C CA . GLU B 1 99 ? -6.223 -21.266 -0.839 1 98 99 GLU B CA 1
ATOM 1642 C C . GLU B 1 99 ? -6.102 -19.797 -1.251 1 98 99 GLU B C 1
ATOM 1644 O O . GLU B 1 99 ? -5.586 -18.969 -0.491 1 98 99 GLU B O 1
ATOM 1649 N N . ALA B 1 100 ? -6.555 -19.422 -2.357 1 97.19 100 ALA B N 1
ATOM 1650 C CA . ALA B 1 100 ? -6.355 -18.078 -2.891 1 97.19 100 ALA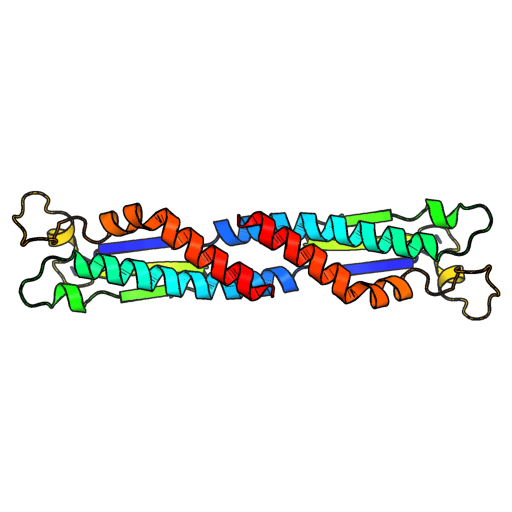 B CA 1
ATOM 1651 C C . ALA B 1 100 ? -6.891 -17.016 -1.929 1 97.19 100 ALA B C 1
ATOM 1653 O O . ALA B 1 100 ? -6.219 -16.016 -1.657 1 97.19 100 ALA B O 1
ATOM 1654 N N . ALA B 1 101 ? -8.086 -17.188 -1.37 1 97.31 101 ALA B N 1
ATOM 1655 C CA . ALA B 1 101 ? -8.68 -16.234 -0.448 1 97.31 101 ALA B CA 1
ATOM 1656 C C . ALA B 1 101 ? -7.891 -16.156 0.855 1 97.31 101 ALA B C 1
ATOM 1658 O O . ALA B 1 101 ? -7.684 -15.07 1.4 1 97.31 101 ALA B O 1
ATOM 1659 N N . THR B 1 102 ? -7.484 -17.312 1.337 1 98.31 102 THR B N 1
ATOM 1660 C CA . THR B 1 102 ? -6.688 -17.359 2.557 1 98.31 102 THR B CA 1
ATOM 1661 C C . THR B 1 102 ? -5.355 -16.641 2.363 1 98.31 102 THR B C 1
ATOM 1663 O O . THR B 1 102 ? -4.922 -15.883 3.234 1 98.31 102 THR B O 1
ATOM 1666 N N . VAL B 1 103 ? -4.711 -16.859 1.204 1 97.81 103 VAL B N 1
ATOM 1667 C CA . VAL B 1 103 ? -3.447 -16.219 0.866 1 97.81 103 VAL B CA 1
ATOM 1668 C C . VAL B 1 103 ? -3.623 -14.695 0.87 1 97.81 103 VAL B C 1
ATOM 1670 O O . VAL B 1 103 ? -2.842 -13.977 1.496 1 97.81 103 VAL B O 1
ATOM 1673 N N . ALA B 1 104 ? -4.66 -14.234 0.259 1 96.62 104 ALA B N 1
ATOM 1674 C CA . ALA B 1 104 ? -4.941 -12.805 0.216 1 96.62 104 ALA B CA 1
ATOM 1675 C C . ALA B 1 104 ? -5.148 -12.242 1.62 1 96.62 104 ALA B C 1
ATOM 1677 O O . ALA B 1 104 ? -4.645 -11.164 1.946 1 96.62 104 ALA B O 1
ATOM 1678 N N . GLU B 1 105 ? -5.852 -12.961 2.414 1 97.81 105 GLU B N 1
ATOM 1679 C CA . GLU B 1 105 ? -6.141 -12.523 3.773 1 97.81 105 GLU B CA 1
ATOM 1680 C C . GLU B 1 105 ? -4.875 -12.484 4.625 1 97.81 105 GLU B C 1
ATOM 1682 O O . GLU B 1 105 ? -4.695 -11.578 5.441 1 97.81 105 GLU B O 1
ATOM 1687 N N . ILE B 1 106 ? -4.047 -13.43 4.449 1 98.38 106 ILE B N 1
ATOM 1688 C CA . ILE B 1 106 ? -2.797 -13.469 5.195 1 98.38 106 ILE B CA 1
ATOM 1689 C C . ILE B 1 106 ? -1.966 -12.227 4.883 1 98.38 106 ILE B C 1
ATOM 1691 O O . ILE B 1 106 ? -1.472 -11.555 5.793 1 98.38 106 ILE B O 1
ATOM 1695 N N . ILE B 1 107 ? -1.846 -11.93 3.621 1 98 107 ILE B N 1
ATOM 1696 C CA . ILE B 1 107 ? -1.039 -10.789 3.195 1 98 107 ILE B CA 1
ATOM 1697 C C . ILE B 1 107 ? -1.66 -9.5 3.713 1 98 107 ILE B C 1
ATOM 1699 O O . ILE B 1 107 ? -0.971 -8.664 4.305 1 98 107 ILE B O 1
ATOM 1703 N N . ALA B 1 108 ? -2.982 -9.383 3.523 1 97.25 108 ALA B N 1
ATOM 1704 C CA . ALA B 1 108 ? -3.682 -8.18 3.98 1 97.25 108 ALA B CA 1
ATOM 1705 C C . ALA B 1 108 ? -3.508 -7.984 5.484 1 97.25 108 ALA B C 1
ATOM 1707 O O . ALA B 1 108 ? -3.291 -6.863 5.949 1 97.25 108 ALA B O 1
ATOM 1708 N N . ALA B 1 109 ? -3.605 -9.039 6.242 1 97.81 109 ALA B N 1
ATOM 1709 C CA . ALA B 1 109 ? -3.482 -8.961 7.695 1 97.81 109 ALA B CA 1
ATOM 1710 C C . ALA B 1 109 ? -2.102 -8.461 8.102 1 97.81 109 ALA B C 1
ATOM 1712 O O . ALA B 1 109 ? -1.976 -7.652 9.023 1 97.81 109 ALA B O 1
ATOM 1713 N N . GLN B 1 110 ? -1.12 -8.953 7.43 1 98.31 110 GLN B N 1
ATOM 1714 C CA . GLN B 1 110 ? 0.235 -8.531 7.773 1 98.31 110 GLN B CA 1
ATOM 1715 C C . GLN B 1 110 ? 0.471 -7.07 7.402 1 98.31 110 GLN B C 1
ATOM 1717 O O . GLN B 1 110 ? 1.164 -6.348 8.117 1 98.31 110 GLN B O 1
ATOM 1722 N N . VAL B 1 111 ? -0.086 -6.621 6.324 1 97.75 111 VAL B N 1
ATOM 1723 C CA . VAL B 1 111 ? 0.015 -5.215 5.949 1 97.75 111 VAL B CA 1
ATOM 1724 C C . VAL B 1 111 ? -0.712 -4.352 6.98 1 97.75 111 VAL B C 1
ATOM 1726 O O . VAL B 1 111 ? -0.188 -3.328 7.422 1 97.75 111 VAL B O 1
ATOM 1729 N N . ARG B 1 112 ? -1.92 -4.762 7.371 1 96.5 112 ARG B N 1
ATOM 1730 C CA . ARG B 1 112 ? -2.658 -4.035 8.398 1 96.5 112 ARG B CA 1
ATOM 1731 C C . ARG B 1 112 ? -1.848 -3.932 9.688 1 96.5 112 ARG B C 1
ATOM 1733 O O . ARG B 1 112 ? -1.798 -2.871 10.312 1 96.5 112 ARG B O 1
ATOM 1740 N N . ARG B 1 1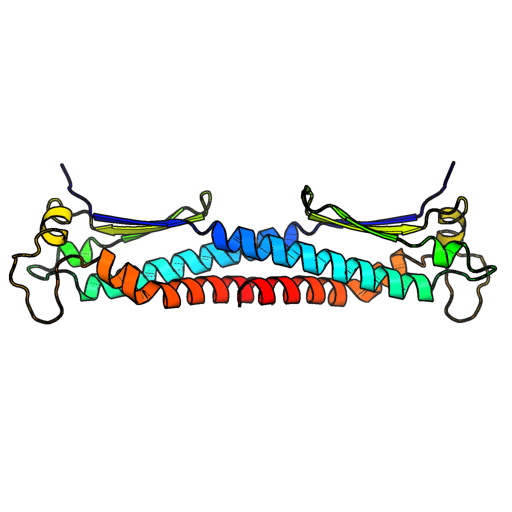13 ? -1.198 -4.992 10.008 1 96.56 113 ARG B N 1
ATOM 1741 C CA . ARG B 1 113 ? -0.406 -5.031 11.227 1 96.56 113 ARG B CA 1
ATOM 1742 C C . ARG B 1 113 ? 0.758 -4.047 11.156 1 96.56 113 ARG B C 1
ATOM 1744 O O . ARG B 1 113 ? 1.157 -3.475 12.172 1 96.56 113 ARG B O 1
ATOM 1751 N N . SER B 1 114 ? 1.264 -3.834 10.016 1 96.44 114 SER B N 1
ATOM 1752 C CA . SER B 1 114 ? 2.414 -2.951 9.852 1 96.44 114 SER B CA 1
ATOM 1753 C C . SER B 1 114 ? 2.027 -1.491 10.062 1 96.44 114 SER B C 1
ATOM 1755 O O . SER B 1 114 ? 2.895 -0.634 10.25 1 96.44 114 SER B O 1
ATOM 1757 N N . LEU B 1 115 ? 0.756 -1.151 9.977 1 93.62 115 LEU B N 1
ATOM 1758 C CA . LEU B 1 115 ? 0.251 0.212 10.094 1 93.62 115 LEU B CA 1
ATOM 1759 C C . LEU B 1 115 ? -0.103 0.538 11.539 1 93.62 115 LEU B C 1
ATOM 1761 O O . LEU B 1 115 ? -0.424 1.685 11.859 1 93.62 115 LEU B O 1
ATOM 1765 N N . GLY B 1 116 ? -0.305 -0.373 12.555 1 81.81 116 GLY B N 1
ATOM 1766 C CA . GLY B 1 116 ? -0.625 -0.2 13.961 1 81.81 116 GLY B CA 1
ATOM 1767 C C . GLY B 1 116 ? 0.464 -0.709 14.891 1 81.81 116 GLY B C 1
ATOM 1768 O O . GLY B 1 116 ? 1.411 -1.359 14.445 1 81.81 116 GLY B O 1
#

Radius of gyration: 27.04 Å; Cα contacts (8 Å, |Δi|>4): 414; chains: 2; bounding box: 28×84×38 Å

Secondary structure (DSSP, 8-state):
----EEEEEE-HHHHHHHHHHHHHHHHHHHHHHHHHHHTTS--SSSHHHHT-EEEEETTTTEEEEEE-STTHHHHHH-TT----TT--SSTTHHHHHHTHHHHHHHHHHHHHHHT-/----EEEEEE-HHHHHHHHHHHHHHHHHHHHHHHHHHHTTS--SSSHHHHT-EEEEETTTTEEEEEE-STTHHHHHH-TT----TT--SSTTHHHHHHTHHHHHHHHHHHHHHHT-

Sequence (232 aa):
MTQRTQLTWNGDAVLHSTREGAVRGLRLAAEHVLERSRARVPIEEGTLERSGVASVDEAALTAGVSFDTPYARRVHEDLTARHDAGRTAKYLEGPTVEEAATVAEIIAAQVRRSLGMTQRTQLTWNGDAVLHSTREGAVRGLRLAAEHVLERSRARVPIEEGTLERSGVASVDEAALTAGVSFDTPYARRVHEDLTARHDAGRTAKYLEGPTVEEAATVAEIIAAQVRRSLG

Nearest PDB structures (foldseek):
  5xgo-assembly1_B  TM=2.951E-01  e=7.307E+00  Escherichia coli K-12
  8oud-assembly1_C  TM=2.638E-01  e=9.774E+00  Homo sapiens
  4m35-assembly1_A  TM=2.116E-01  e=9.774E+00  Mycolicibacterium smegmatis MC2 155
  5xgo-assembly1_B  TM=2.932E-01  e=7.455E+00  Escherichia coli K-12

Foldseek 3Di:
DPPDDDDDDDPVVLVVLLLVLLQVLLQVLQVVLLVQLLQAAADDPCQQSVQWDWDADSVVSDIHIDGDDPCNVVQQPPQPDDGDPNYHRVSRVVSCVVCVVVSVVSSVVSSVVSND/DPPDDDDDDDPVVLVVLLLVLLQVLLQVLQVVLLVQLLQAAADDPCQQSVQWDWDADSVVSDIHIDGDDPCNVVSQPPQPDDGDPNYHRVSRVVSCVVCVVVSVVSSVVSSVVSND